Protein 2OQR (pdb70)

B-factor: mean 51.29, std 7.68, range [11.28, 89.16]

Secondary structure (DSSP, 8-state):
--EEEEE-S-HHHHHHHHHHHHHTT-EEEEE-SHHHHHHHHHHH--SEEEEESS-SSS-HHHHHHHHHHH-S-SEEEEE--HHHHHHHHHHHH--S----SS--HHHHHHHHHHHHTTTT-TTSTT--S-EEETTEEEETTTTEEEESEEP----HHHHHHHHHHHHTTTS-EEHHHHHHHHTSS--TTHHHHHHHHHHHHHHHH-SSSSS-SSEEEETTTEEEE-

Nearest PDB structures (foldseek):
  2oqr-assembly1_A-2  TM=1.004E+00  e=1.333E-47  Mycobacterium tuberculosis H37Rv
  4kfc-assembly1_A  TM=4.200E-01  e=3.730E-18  Escherichia coli K-12
  1ys7-assembly1_B  TM=4.196E-01  e=5.188E-17  Mycobacterium tuberculosis
  1ys7-assembly1_A  TM=4.132E-01  e=8.671E-17  Mycobacterium tuberculosis
  1ys6-assembly1_B  TM=4.192E-01  e=3.561E-16  Mycobacterium tuberculosis

Structure (mmCIF, N/CA/C/O backbone):
data_2OQR
#
_entry.id   2OQR
#
_cell.length_a   124.351
_cell.length_b   124.351
_cell.length_c   44.824
_cell.angle_alpha   90.00
_cell.angle_beta   90.00
_cell.angle_gamma   90.00
#
_symmetry.space_group_name_H-M   'P 4 21 2'
#
loop_
_entity.id
_entity.type
_entity.pdbx_description
1 polymer 'Sensory transduction protein regX3'
2 non-polymer 'ACETATE ION'
3 non-polymer 'LANTHANUM (III) ION'
4 non-polymer BETA-MERCAPTOETHANOL
5 water water
#
loop_
_atom_site.group_PDB
_atom_site.id
_atom_site.type_symbol
_atom_site.label_atom_id
_atom_site.label_alt_id
_atom_site.label_comp_id
_atom_site.label_asym_id
_atom_site.label_entity_id
_atom_site.label_seq_id
_atom_site.pdbx_PDB_ins_code
_atom_site.Cartn_x
_atom_site.Cartn_y
_atom_site.Cartn_z
_atom_site.occupancy
_atom_site.B_iso_or_equiv
_atom_site.auth_seq_id
_atom_site.auth_comp_id
_atom_site.auth_asym_id
_atom_site.auth_atom_id
_atom_site.pdbx_PDB_model_num
ATOM 1 N N . ALA A 1 4 ? 13.714 -58.764 0.122 1.00 63.64 1 ALA A N 1
ATOM 2 C CA . ALA A 1 4 ? 13.827 -57.313 -0.215 1.00 63.09 1 ALA A CA 1
ATOM 3 C C . ALA A 1 4 ? 15.302 -56.933 -0.199 1.00 61.76 1 ALA A C 1
ATOM 4 O O . ALA A 1 4 ? 16.125 -57.662 0.402 1.00 64.10 1 ALA A O 1
ATOM 6 N N . THR A 1 5 ? 15.616 -55.791 -0.814 1.00 57.68 2 THR A N 1
ATOM 7 C CA . THR A 1 5 ? 16.979 -55.243 -0.847 1.00 54.85 2 THR A CA 1
ATOM 8 C C . THR A 1 5 ? 17.513 -55.019 0.577 1.00 52.02 2 THR A C 1
ATOM 9 O O . THR A 1 5 ? 16.818 -54.471 1.431 1.00 50.25 2 THR A O 1
ATOM 13 N N . SER A 1 6 ? 18.741 -55.476 0.817 1.00 49.89 3 SER A N 1
ATOM 14 C CA . SER A 1 6 ? 19.390 -55.348 2.109 1.00 48.52 3 SER A CA 1
ATOM 15 C C . SER A 1 6 ? 20.435 -54.218 2.116 1.00 47.91 3 SER A C 1
ATOM 16 O O . SER A 1 6 ? 21.298 -54.155 1.248 1.00 46.57 3 SER A O 1
ATOM 19 N N . VAL A 1 7 ? 20.352 -53.337 3.117 1.00 47.28 4 VAL A N 1
ATOM 20 C CA . VAL A 1 7 ? 21.285 -52.219 3.260 1.00 47.37 4 VAL A CA 1
ATOM 21 C C . VAL A 1 7 ? 22.052 -52.433 4.558 1.00 46.76 4 VAL A C 1
ATOM 22 O O . VAL A 1 7 ? 21.445 -52.602 5.600 1.00 46.37 4 VAL A O 1
ATOM 26 N N . LEU A 1 8 ? 23.379 -52.506 4.470 1.00 45.93 5 LEU A N 1
ATOM 27 C CA . LEU A 1 8 ? 24.232 -52.554 5.663 1.00 46.58 5 LEU A CA 1
ATOM 28 C C . LEU A 1 8 ? 24.757 -51.140 5.914 1.00 46.45 5 LEU A C 1
ATOM 29 O O . LEU A 1 8 ? 25.435 -50.566 5.057 1.00 46.92 5 LEU A O 1
ATOM 34 N N . ILE A 1 9 ? 24.413 -50.590 7.072 1.00 46.36 6 ILE A N 1
ATOM 35 C CA . ILE A 1 9 ? 24.827 -49.270 7.479 1.00 46.29 6 ILE A CA 1
ATOM 36 C C . ILE A 1 9 ? 25.962 -49.429 8.471 1.00 46.12 6 ILE A C 1
ATOM 37 O O . ILE A 1 9 ? 25.777 -49.969 9.546 1.00 45.78 6 ILE A O 1
ATOM 42 N N . VAL A 1 10 ? 27.160 -49.028 8.063 1.00 46.50 7 VAL A N 1
ATOM 43 C CA . VAL A 1 10 ? 28.344 -49.044 8.915 1.00 46.00 7 VAL A CA 1
ATOM 44 C C . VAL A 1 10 ? 28.611 -47.600 9.380 1.00 46.99 7 VAL A C 1
ATOM 45 O O . VAL A 1 10 ? 29.143 -46.790 8.637 1.00 46.68 7 VAL A O 1
ATOM 49 N N . GLU A 1 11 ? 28.257 -47.290 10.612 1.00 47.05 8 GLU A N 1
ATOM 50 C CA . GLU A 1 11 ? 28.234 -45.906 11.047 1.00 47.91 8 GLU A CA 1
ATOM 51 C C . GLU A 1 11 ? 28.420 -45.831 12.562 1.00 47.44 8 GLU A C 1
ATOM 52 O O . GLU A 1 11 ? 27.696 -46.456 13.294 1.00 48.36 8 GLU A O 1
ATOM 58 N N . ASP A 1 12 ? 29.419 -45.075 13.013 1.00 47.93 9 ASP A N 1
ATOM 59 C CA . ASP A 1 12 ? 29.668 -44.872 14.434 1.00 47.63 9 ASP A CA 1
ATOM 60 C C . ASP A 1 12 ? 28.813 -43.795 15.108 1.00 47.54 9 ASP A C 1
ATOM 61 O O . ASP A 1 12 ? 28.853 -43.676 16.327 1.00 47.92 9 ASP A O 1
ATOM 66 N N . GLU A 1 13 ? 28.033 -43.032 14.346 1.00 46.52 10 GLU A N 1
ATOM 67 C CA . GLU A 1 13 ? 27.069 -42.101 14.952 1.00 46.30 10 GLU A CA 1
ATOM 68 C C . GLU A 1 13 ? 25.676 -42.672 14.939 1.00 46.17 10 GLU A C 1
ATOM 69 O O . GLU A 1 13 ? 25.000 -42.635 13.934 1.00 45.04 10 GLU A O 1
ATOM 75 N N . GLU A 1 14 ? 25.250 -43.234 16.069 1.00 46.76 11 GLU A N 1
ATOM 76 C CA . GLU A 1 14 ? 23.953 -43.883 16.130 1.00 46.97 11 GLU A CA 1
ATOM 77 C C . GLU A 1 14 ? 22.851 -42.924 15.667 1.00 47.55 11 GLU A C 1
ATOM 78 O O . GLU A 1 14 ? 21.872 -43.341 15.082 1.00 47.41 11 GLU A O 1
ATOM 84 N N . SER A 1 15 ? 23.018 -41.634 15.928 1.00 48.75 12 SER A N 1
ATOM 85 C CA . SER A 1 15 ? 21.960 -40.669 15.656 1.00 49.39 12 SER A CA 1
ATOM 86 C C . SER A 1 15 ? 21.864 -40.279 14.165 1.00 49.64 12 SER A C 1
ATOM 87 O O . SER A 1 15 ? 20.881 -39.673 13.761 1.00 50.21 12 SER A O 1
ATOM 90 N N . LEU A 1 16 ? 22.871 -40.631 13.362 1.00 48.75 13 LEU A N 1
ATOM 91 C CA . LEU A 1 16 ? 22.757 -40.582 11.913 1.00 49.25 13 LEU A CA 1
ATOM 92 C C . LEU A 1 16 ? 22.198 -41.890 11.374 1.00 49.61 13 LEU A C 1
ATOM 93 O O . LEU A 1 16 ? 21.398 -41.871 10.426 1.00 51.26 13 LEU A O 1
ATOM 98 N N . ALA A 1 17 ? 22.607 -43.017 11.973 1.00 48.63 14 ALA A N 1
ATOM 99 C CA . ALA A 1 17 ? 22.293 -44.339 11.433 1.00 47.55 14 ALA A CA 1
ATOM 100 C C . ALA A 1 17 ? 20.862 -44.705 11.712 1.00 47.72 14 ALA A C 1
ATOM 101 O O . ALA A 1 17 ? 20.170 -45.180 10.830 1.00 46.93 14 ALA A O 1
ATOM 103 N N . ASP A 1 18 ? 20.427 -44.525 12.960 1.00 47.00 15 ASP A N 1
ATOM 104 C CA . ASP A 1 18 ? 19.129 -45.033 13.358 1.00 47.59 15 ASP A CA 1
ATOM 105 C C . ASP A 1 18 ? 17.982 -44.423 12.497 1.00 47.57 15 ASP A C 1
ATOM 106 O O . ASP A 1 18 ? 17.128 -45.149 12.050 1.00 48.34 15 ASP A O 1
ATOM 111 N N . PRO A 1 19 ? 17.953 -43.105 12.267 1.00 47.95 16 PRO A N 1
ATOM 112 C CA . PRO A 1 19 ? 16.880 -42.520 11.424 1.00 48.30 16 PRO A CA 1
ATOM 113 C C . PRO A 1 19 ? 16.871 -42.976 9.978 1.00 47.95 16 PRO A C 1
ATOM 114 O O . PRO A 1 19 ? 15.811 -43.084 9.367 1.00 48.13 16 PRO A O 1
ATOM 118 N N . LEU A 1 20 ? 18.046 -43.241 9.425 1.00 46.58 17 LEU A N 1
ATOM 119 C CA . LEU A 1 20 ? 18.127 -43.775 8.082 1.00 45.88 17 LEU A CA 1
ATOM 120 C C . LEU A 1 20 ? 17.593 -45.190 8.073 1.00 45.43 17 LEU A C 1
ATOM 121 O O . LEU A 1 20 ? 16.842 -45.548 7.186 1.00 44.89 17 LEU A O 1
ATOM 126 N N . ALA A 1 21 ? 18.005 -45.990 9.055 1.00 44.22 18 ALA A N 1
ATOM 127 C CA . ALA A 1 21 ? 17.545 -47.352 9.177 1.00 43.36 18 ALA A CA 1
ATOM 128 C C . ALA A 1 21 ? 16.017 -47.386 9.316 1.00 43.65 18 ALA A C 1
ATOM 129 O O . ALA A 1 21 ? 15.341 -48.192 8.683 1.00 42.82 18 ALA A O 1
ATOM 131 N N . PHE A 1 22 ? 15.481 -46.521 10.162 1.00 43.19 19 PHE A N 1
ATOM 132 C CA . PHE A 1 22 ? 14.031 -46.377 10.286 1.00 44.60 19 PHE A CA 1
ATOM 133 C C . PHE A 1 22 ? 13.329 -46.143 8.936 1.00 43.79 19 PHE A C 1
ATOM 134 O O . PHE A 1 22 ? 12.377 -46.854 8.576 1.00 44.12 19 PHE A O 1
ATOM 142 N N . LEU A 1 23 ? 13.821 -45.175 8.178 1.00 42.36 20 LEU A N 1
ATOM 143 C CA . LEU A 1 23 ? 13.187 -44.793 6.901 1.00 42.18 20 LEU A CA 1
ATOM 144 C C . LEU A 1 23 ? 13.277 -45.895 5.878 1.00 41.14 20 LEU A C 1
ATOM 145 O O . LEU A 1 23 ? 12.309 -46.201 5.200 1.00 39.74 20 LEU A O 1
ATOM 150 N N . LEU A 1 24 ? 14.467 -46.469 5.736 1.00 41.55 21 LEU A N 1
ATOM 151 C CA . LEU A 1 24 ? 14.637 -47.639 4.888 1.00 41.98 21 LEU A CA 1
ATOM 152 C C . LEU A 1 24 ? 13.624 -48.729 5.173 1.00 43.73 21 LEU A C 1
ATOM 153 O O . LEU A 1 24 ? 13.037 -49.302 4.256 1.00 43.46 21 LEU A O 1
ATOM 158 N N . ARG A 1 25 ? 13.445 -49.037 6.451 1.00 44.62 22 ARG A N 1
ATOM 159 C CA . ARG A 1 25 ? 12.555 -50.117 6.835 1.00 45.87 22 ARG A CA 1
ATOM 160 C C . ARG A 1 25 ? 11.134 -49.767 6.484 1.00 45.62 22 ARG A C 1
ATOM 161 O O . ARG A 1 25 ? 10.405 -50.610 5.974 1.00 45.67 22 ARG A O 1
ATOM 169 N N . LYS A 1 26 ? 10.728 -48.526 6.728 1.00 45.83 23 LYS A N 1
ATOM 170 C CA . LYS A 1 26 ? 9.338 -48.128 6.417 1.00 46.87 23 LYS A CA 1
ATOM 171 C C . LYS A 1 26 ? 9.077 -48.090 4.887 1.00 46.47 23 LYS A C 1
ATOM 172 O O . LYS A 1 26 ? 7.923 -48.061 4.447 1.00 45.78 23 LYS A O 1
ATOM 178 N N . GLU A 1 27 ? 10.156 -48.077 4.098 1.00 46.08 24 GLU A N 1
ATOM 179 C CA . GLU A 1 27 ? 10.081 -48.065 2.629 1.00 45.98 24 GLU A CA 1
ATOM 180 C C . GLU A 1 27 ? 10.306 -49.456 2.020 1.00 46.86 24 GLU A C 1
ATOM 181 O O . GLU A 1 27 ? 10.321 -49.602 0.805 1.00 46.47 24 GLU A O 1
ATOM 187 N N . GLY A 1 28 ? 10.397 -50.486 2.867 1.00 47.68 25 GLY A N 1
ATOM 188 C CA . GLY A 1 28 ? 10.410 -51.884 2.402 1.00 47.89 25 GLY A CA 1
ATOM 189 C C . GLY A 1 28 ? 11.781 -52.515 2.199 1.00 47.93 25 GLY A C 1
ATOM 190 O O . GLY A 1 28 ? 11.902 -53.620 1.624 1.00 47.32 25 GLY A O 1
ATOM 191 N N . PHE A 1 29 ? 12.822 -51.813 2.639 1.00 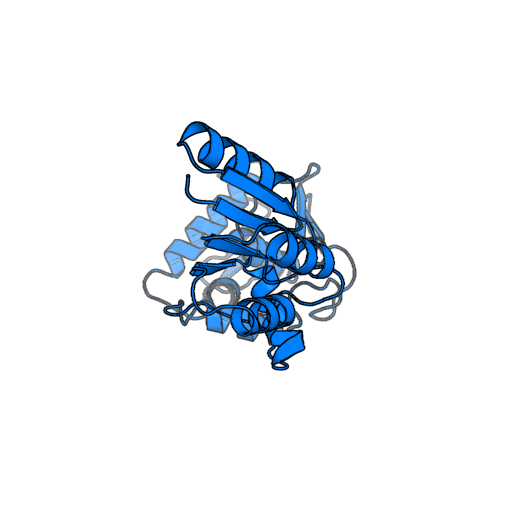47.30 26 PHE A N 1
ATOM 192 C CA . PHE A 1 29 ? 14.193 -52.341 2.618 1.00 46.81 26 PHE A CA 1
ATOM 193 C C . PHE A 1 29 ? 14.532 -53.021 3.937 1.00 48.65 26 PHE A C 1
ATOM 194 O O . PHE A 1 29 ? 13.969 -52.667 4.950 1.00 47.74 26 PHE A O 1
ATOM 202 N N . GLU A 1 30 ? 15.493 -53.952 3.938 1.00 49.58 27 GLU A N 1
ATOM 203 C CA . GLU A 1 30 ? 16.054 -54.432 5.196 1.00 50.80 27 GLU A CA 1
ATOM 204 C C . GLU A 1 30 ? 17.203 -53.504 5.484 1.00 48.15 27 GLU A C 1
ATOM 205 O O . GLU A 1 30 ? 17.890 -53.078 4.561 1.00 46.33 27 GLU A O 1
ATOM 211 N N . ALA A 1 31 ? 17.394 -53.155 6.749 1.00 47.27 28 ALA A N 1
ATOM 212 C CA . ALA A 1 31 ? 18.544 -52.327 7.153 1.00 47.15 28 ALA A CA 1
ATOM 213 C C . ALA A 1 31 ? 19.177 -52.961 8.394 1.00 47.10 28 ALA A C 1
ATOM 214 O O . ALA A 1 31 ? 18.457 -53.429 9.247 1.00 48.22 28 ALA A O 1
ATOM 216 N N . THR A 1 32 ? 20.506 -53.081 8.423 1.00 46.60 29 THR A N 1
ATOM 217 C CA . THR A 1 32 ? 21.237 -53.569 9.619 1.00 47.12 29 THR A CA 1
ATOM 218 C C . THR A 1 32 ? 22.280 -52.492 9.871 1.00 45.38 29 THR A C 1
ATOM 219 O O . THR A 1 32 ? 22.944 -52.072 8.952 1.00 44.54 29 THR A O 1
ATOM 223 N N . VAL A 1 33 ? 22.375 -52.017 11.102 1.00 45.12 30 VAL A N 1
ATOM 224 C CA . VAL A 1 33 ? 23.328 -51.002 11.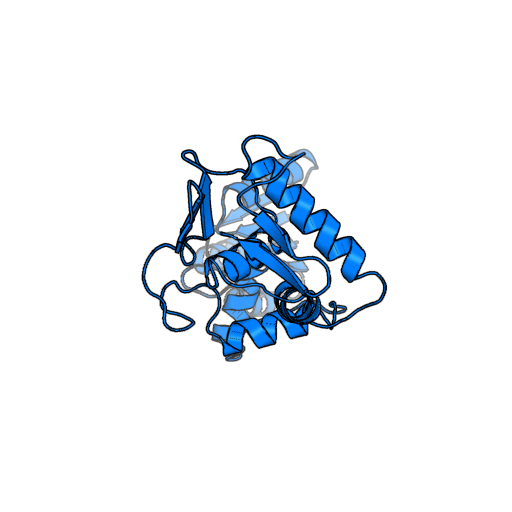466 1.00 45.43 30 VAL A CA 1
ATOM 225 C C . VAL A 1 33 ? 24.469 -51.684 12.249 1.00 45.86 30 VAL A C 1
ATOM 226 O O . VAL A 1 33 ? 24.195 -52.440 13.157 1.00 46.37 30 VAL A O 1
ATOM 230 N N . VAL A 1 34 ? 25.725 -51.450 11.889 1.00 45.71 31 VAL A N 1
ATOM 231 C CA . VAL A 1 34 ? 26.846 -51.926 12.699 1.00 46.32 31 VAL A CA 1
ATOM 232 C C . VAL A 1 34 ? 27.744 -50.721 12.941 1.00 46.97 31 VAL A C 1
ATOM 233 O O . VAL A 1 34 ? 27.687 -49.760 12.191 1.00 46.57 31 VAL A O 1
ATOM 237 N N . THR A 1 35 ? 28.579 -50.772 13.970 1.00 47.13 32 THR A N 1
ATOM 238 C CA . THR A 1 35 ? 29.307 -49.590 14.412 1.00 48.19 32 THR A CA 1
ATOM 239 C C . THR A 1 35 ? 30.827 -49.631 14.232 1.00 48.90 32 THR A C 1
ATOM 240 O O . THR A 1 35 ? 31.504 -48.674 14.595 1.00 48.56 32 THR A O 1
ATOM 244 N N . ASP A 1 36 ? 31.372 -50.702 13.666 1.00 49.78 33 ASP A N 1
ATOM 245 C CA . ASP A 1 36 ? 32.804 -50.711 13.353 1.00 51.36 33 ASP A CA 1
ATOM 246 C C . ASP A 1 36 ? 33.162 -51.716 12.254 1.00 51.79 33 ASP A C 1
ATOM 247 O O . ASP A 1 36 ? 32.311 -52.472 11.798 1.00 51.42 33 ASP A O 1
ATOM 252 N N . GLY A 1 37 ? 34.423 -51.704 11.829 1.00 53.08 34 GLY A N 1
ATOM 253 C CA . GLY A 1 37 ? 34.875 -52.518 10.685 1.00 53.78 34 GLY A CA 1
ATOM 254 C C . GLY A 1 37 ? 34.770 -54.017 10.905 1.00 53.70 34 GLY A C 1
ATOM 255 O O . GLY A 1 37 ? 34.187 -54.733 10.087 1.00 54.82 34 GLY A O 1
ATOM 256 N N . PRO A 1 38 ? 35.351 -54.518 11.998 1.00 54.18 35 PRO A N 1
ATOM 257 C CA . PRO A 1 38 ? 35.128 -55.924 12.336 1.00 53.93 35 PRO A CA 1
ATOM 258 C C . PRO A 1 38 ? 33.651 -56.360 12.336 1.00 53.45 35 PRO A C 1
ATOM 259 O O . PRO A 1 38 ? 33.334 -57.417 11.793 1.00 53.47 35 PRO A O 1
ATOM 263 N N . ALA A 1 39 ? 32.759 -55.566 12.921 1.00 52.25 36 ALA A N 1
ATOM 264 C CA . ALA A 1 39 ? 31.361 -55.921 12.955 1.00 51.86 36 ALA A CA 1
ATOM 265 C C . ALA A 1 39 ? 30.753 -55.874 11.537 1.00 52.15 36 ALA A C 1
ATOM 266 O O . ALA A 1 39 ? 29.847 -56.636 11.225 1.00 52.62 36 ALA A O 1
ATOM 268 N N . ALA A 1 40 ? 31.269 -54.985 10.694 1.00 51.67 37 ALA A N 1
ATOM 269 C CA . ALA A 1 40 ? 30.803 -54.847 9.316 1.00 51.05 37 ALA A CA 1
ATOM 270 C C . ALA A 1 40 ? 31.143 -56.100 8.550 1.00 50.80 37 ALA A C 1
ATOM 271 O O . ALA A 1 40 ? 30.290 -56.655 7.870 1.00 50.05 37 ALA A O 1
ATOM 273 N N . LEU A 1 41 ? 32.397 -56.546 8.668 1.00 50.77 38 LEU A N 1
ATOM 274 C CA . LEU A 1 41 ? 32.884 -57.691 7.893 1.00 50.42 38 LEU A CA 1
ATOM 275 C C . LEU A 1 41 ? 32.230 -58.980 8.356 1.00 50.66 38 LEU A C 1
ATOM 276 O O . LEU A 1 41 ? 31.944 -59.861 7.543 1.00 51.00 38 LEU A O 1
ATOM 281 N N . ALA A 1 42 ? 31.959 -59.092 9.652 1.00 50.25 39 ALA A N 1
ATOM 282 C CA . ALA A 1 42 ? 31.302 -60.282 10.182 1.00 50.00 39 ALA A CA 1
ATOM 283 C C . ALA A 1 42 ? 29.875 -60.367 9.672 1.00 49.56 39 ALA A C 1
ATOM 284 O O . ALA A 1 42 ? 29.381 -61.450 9.356 1.00 49.12 39 ALA A O 1
ATOM 286 N N . GLU A 1 43 ? 29.198 -59.225 9.608 1.00 48.69 40 GLU A N 1
ATOM 287 C CA . GLU A 1 43 ? 27.781 -59.211 9.238 1.00 48.21 40 GLU A CA 1
ATOM 288 C C . GLU A 1 43 ? 27.636 -59.422 7.743 1.00 47.54 40 GLU A C 1
ATOM 289 O O . GLU A 1 43 ? 26.801 -60.203 7.319 1.00 46.30 40 GLU A O 1
ATOM 295 N N . PHE A 1 44 ? 28.459 -58.743 6.947 1.00 48.29 41 PHE A N 1
ATOM 296 C CA . PHE A 1 44 ? 28.496 -59.018 5.521 1.00 49.07 41 PHE A CA 1
ATOM 297 C C . PHE A 1 44 ? 28.712 -60.523 5.251 1.00 49.59 41 PHE A C 1
ATOM 298 O O . PHE A 1 44 ? 27.950 -61.125 4.496 1.00 49.62 41 PHE A O 1
ATOM 306 N N . ASP A 1 45 ? 29.698 -61.136 5.893 1.00 50.47 42 ASP A N 1
ATOM 307 C CA . ASP A 1 45 ? 29.929 -62.588 5.734 1.00 51.95 42 ASP A CA 1
ATOM 308 C C . ASP A 1 45 ? 28.765 -63.465 6.201 1.00 51.95 42 ASP A C 1
ATOM 309 O O . ASP A 1 45 ? 28.478 -64.522 5.604 1.00 51.77 42 ASP A O 1
ATOM 314 N N . ARG A 1 46 ? 28.096 -63.031 7.264 1.00 51.34 43 ARG A N 1
ATOM 315 C CA . ARG A 1 46 ? 26.959 -63.772 7.789 1.00 50.80 43 ARG A CA 1
ATOM 316 C C . ARG A 1 46 ? 25.788 -63.730 6.819 1.00 49.91 43 ARG A C 1
ATOM 317 O O . ARG A 1 46 ? 25.259 -64.767 6.446 1.00 49.40 43 ARG A O 1
ATOM 325 N N . ALA A 1 47 ? 25.403 -62.518 6.412 1.00 49.58 44 ALA A N 1
ATOM 326 C CA . ALA A 1 47 ? 24.129 -62.266 5.719 1.00 49.60 44 ALA A CA 1
ATOM 327 C C . ALA A 1 47 ? 24.258 -61.625 4.347 1.00 49.67 44 ALA A C 1
ATOM 328 O O . ALA A 1 47 ? 23.306 -61.610 3.602 1.00 49.68 44 ALA A O 1
ATOM 330 N N . GLY A 1 48 ? 25.419 -61.076 4.021 1.00 49.99 45 GLY A N 1
ATOM 331 C CA . GLY A 1 48 ? 25.588 -60.313 2.784 1.00 50.29 45 GLY A CA 1
ATOM 332 C C . GLY A 1 48 ? 24.883 -58.959 2.853 1.00 49.50 45 GLY A C 1
ATOM 333 O O . GLY A 1 48 ? 24.246 -58.620 3.864 1.00 51.12 45 GLY A O 1
ATOM 334 N N . ALA A 1 49 ? 25.008 -58.186 1.789 1.00 47.25 46 ALA A N 1
ATOM 335 C CA . ALA A 1 49 ? 24.274 -56.923 1.673 1.00 46.56 46 ALA A CA 1
ATOM 336 C C . ALA A 1 49 ? 24.274 -56.524 0.245 1.00 45.10 46 ALA A C 1
ATOM 337 O O . ALA A 1 49 ? 25.239 -56.782 -0.482 1.00 45.11 46 ALA A O 1
ATOM 339 N N . ASP A 1 50 ? 23.175 -55.920 -0.173 1.00 43.90 47 ASP A N 1
ATOM 340 C CA . ASP A 1 50 ? 23.092 -55.378 -1.531 1.00 44.12 47 ASP A CA 1
ATOM 341 C C . ASP A 1 50 ? 23.676 -53.977 -1.638 1.00 42.72 47 ASP A C 1
ATOM 342 O O . ASP A 1 50 ? 24.237 -53.608 -2.656 1.00 41.25 47 ASP A O 1
ATOM 347 N N . ILE A 1 51 ? 23.507 -53.205 -0.572 1.00 42.64 48 ILE A N 1
ATOM 348 C CA . ILE A 1 51 ? 23.985 -51.826 -0.500 1.00 43.30 48 ILE A CA 1
ATOM 349 C C . ILE A 1 51 ? 24.740 -51.714 0.777 1.00 42.87 48 ILE A C 1
ATOM 350 O O . ILE A 1 51 ? 24.253 -52.180 1.805 1.00 43.12 48 ILE A O 1
ATOM 355 N N . VAL A 1 52 ? 25.911 -51.087 0.736 1.00 44.35 49 VAL A N 1
ATOM 356 C CA . VAL A 1 52 ? 26.647 -50.783 1.973 1.00 44.87 49 VAL A CA 1
ATOM 357 C C . VAL A 1 52 ? 26.889 -49.281 2.064 1.00 46.16 49 VAL A C 1
ATOM 358 O O . VAL A 1 52 ? 27.410 -48.680 1.133 1.00 45.52 49 VAL A O 1
ATOM 362 N N . LEU A 1 53 ? 26.466 -48.682 3.173 1.00 46.45 50 LEU A N 1
ATOM 363 C CA . LEU A 1 53 ? 26.692 -47.256 3.460 1.00 46.47 50 LEU A CA 1
ATOM 364 C C . LEU A 1 53 ? 27.747 -47.202 4.552 1.00 46.01 50 LEU A C 1
ATOM 365 O O . LEU A 1 53 ? 27.511 -47.669 5.654 1.00 47.50 50 LEU A O 1
ATOM 370 N N . LEU A 1 54 ? 28.931 -46.695 4.222 1.00 46.08 51 LEU A N 1
ATOM 371 C CA . LEU A 1 54 ? 30.154 -46.896 5.009 1.00 45.66 51 LEU A CA 1
ATOM 372 C C . LEU A 1 54 ? 30.786 -45.596 5.460 1.00 46.95 51 LEU A C 1
ATOM 373 O O . LEU A 1 54 ? 31.332 -44.872 4.651 1.00 46.96 51 LEU A O 1
ATOM 378 N N . ASP A 1 55 ? 30.708 -45.343 6.773 1.00 46.88 52 ASP A N 1
ATOM 379 C CA . ASP A 1 55 ? 31.396 -44.262 7.475 1.00 46.48 52 ASP A CA 1
ATOM 380 C C . ASP A 1 55 ? 32.896 -44.389 7.195 1.00 47.34 52 ASP A C 1
ATOM 381 O O . ASP A 1 55 ? 33.538 -45.418 7.497 1.00 46.55 52 ASP A O 1
ATOM 386 N N . LEU A 1 56 ? 33.452 -43.342 6.596 1.00 47.78 53 LEU A N 1
ATOM 387 C CA . LEU A 1 56 ? 34.866 -43.366 6.177 1.00 48.95 53 LEU A CA 1
ATOM 388 C C . LEU A 1 56 ? 35.824 -43.329 7.367 1.00 49.27 53 LEU A C 1
ATOM 389 O O . LEU A 1 56 ? 36.977 -43.797 7.265 1.00 49.55 53 LEU A O 1
ATOM 394 N N . MET A 1 57 ? 35.373 -42.727 8.471 1.00 48.86 54 MET A N 1
ATOM 395 C CA . MET A 1 57 ? 36.172 -42.659 9.699 1.00 50.24 54 MET A CA 1
ATOM 396 C C . MET A 1 57 ? 35.485 -43.421 10.833 1.00 49.58 54 MET A C 1
ATOM 397 O O . MET A 1 57 ? 34.351 -43.068 11.302 1.00 46.50 54 MET A O 1
ATOM 402 N N . LEU A 1 58 ? 36.174 -44.469 11.267 1.00 51.02 55 LEU A N 1
ATOM 403 C CA . LEU A 1 58 ? 35.720 -45.401 12.296 1.00 52.37 55 LEU A CA 1
ATOM 404 C C . LEU A 1 58 ? 36.818 -45.571 13.355 1.00 53.23 55 LEU A C 1
ATOM 405 O O . LEU A 1 58 ? 37.980 -45.392 13.044 1.00 53.90 55 LEU A O 1
ATOM 410 N N . PRO A 1 59 ? 36.457 -46.005 14.577 1.00 53.88 56 PRO A N 1
ATOM 411 C CA . PRO A 1 59 ? 37.447 -46.361 15.574 1.00 54.23 56 PRO A CA 1
ATOM 412 C C . PRO A 1 59 ? 38.053 -47.727 15.283 1.00 54.08 56 PRO A C 1
ATOM 413 O O . PRO A 1 59 ? 37.319 -48.669 15.077 1.00 53.81 56 PRO A O 1
ATOM 417 N N . GLY A 1 60 ? 39.382 -47.816 15.299 1.00 54.43 57 GLY A N 1
ATOM 418 C CA . GLY A 1 60 ? 40.093 -49.052 15.005 1.00 54.40 57 GLY A CA 1
ATOM 419 C C . GLY A 1 60 ? 40.332 -49.186 13.512 1.00 54.66 57 GLY A C 1
ATOM 420 O O . GLY A 1 60 ? 40.961 -48.325 12.884 1.00 54.67 57 GLY A O 1
ATOM 421 N N . MET A 1 61 ? 39.816 -50.269 12.943 1.00 54.58 58 MET A N 1
ATOM 422 C CA . MET A 1 61 ? 39.945 -50.545 11.520 1.00 54.63 58 MET A CA 1
ATOM 423 C C . MET A 1 61 ? 39.348 -49.397 10.750 1.00 54.11 58 MET A C 1
ATOM 424 O O . MET A 1 61 ? 38.204 -49.015 10.996 1.00 53.99 58 MET A O 1
ATOM 429 N N . SER A 1 62 ? 40.143 -48.815 9.855 1.00 53.49 59 SER A N 1
ATOM 430 C CA . SER A 1 62 ? 39.725 -47.646 9.113 1.00 53.23 59 SER A CA 1
ATOM 431 C C . SER A 1 62 ? 38.635 -48.018 8.119 1.00 52.54 59 SER A C 1
ATOM 432 O O . SER A 1 62 ? 38.589 -49.149 7.625 1.00 52.35 59 SER A O 1
ATOM 435 N N . GLY A 1 63 ? 37.767 -47.058 7.819 1.00 52.04 60 GLY A N 1
ATOM 436 C CA . GLY A 1 63 ? 36.753 -47.224 6.787 1.00 51.32 60 GLY A CA 1
ATOM 437 C C . GLY A 1 63 ? 37.360 -47.511 5.443 1.00 51.95 60 GLY A C 1
ATOM 438 O O . GLY A 1 63 ? 36.762 -48.198 4.627 1.00 52.33 60 GLY A O 1
ATOM 439 N N . THR A 1 64 ? 38.542 -46.955 5.192 1.00 51.98 61 THR A N 1
ATOM 440 C CA . THR A 1 64 ? 39.282 -47.234 3.963 1.00 52.57 61 THR A CA 1
ATOM 441 C C . THR A 1 64 ? 39.608 -48.728 3.830 1.00 51.97 61 THR A C 1
ATOM 442 O O . THR A 1 64 ? 39.423 -49.328 2.765 1.00 51.73 61 THR A O 1
ATOM 446 N N . ASP A 1 65 ? 40.062 -49.336 4.919 1.00 52.03 62 ASP A N 1
ATOM 447 C CA . ASP A 1 65 ? 40.390 -50.762 4.923 1.00 52.24 62 ASP A CA 1
ATOM 448 C C . ASP A 1 65 ? 39.150 -51.648 4.872 1.00 51.93 62 ASP A C 1
ATOM 449 O O . ASP A 1 65 ? 39.182 -52.663 4.195 1.00 52.59 62 ASP A O 1
ATOM 454 N N . VAL A 1 66 ? 38.087 -51.287 5.594 1.00 50.89 63 VAL A N 1
ATOM 455 C CA . VAL A 1 66 ? 36.789 -51.979 5.490 1.00 50.41 63 VAL A CA 1
ATOM 456 C C . VAL A 1 66 ? 36.273 -52.020 4.049 1.00 49.90 63 VAL A C 1
ATOM 457 O O . VAL A 1 66 ? 35.815 -53.050 3.576 1.00 49.60 63 VAL A O 1
ATOM 461 N N . CYS A 1 67 ? 36.325 -50.883 3.381 1.00 50.19 64 CYS A N 1
ATOM 462 C CA . CYS A 1 67 ? 35.848 -50.776 2.022 1.00 50.18 64 CYS A CA 1
ATOM 463 C C . CYS A 1 67 ? 36.602 -51.739 1.097 1.00 50.39 64 CYS A C 1
ATOM 464 O O . CYS A 1 67 ? 35.984 -52.477 0.313 1.00 50.52 64 CYS A O 1
ATOM 467 N N . LYS A 1 68 ? 37.928 -51.748 1.200 1.00 49.64 65 LYS A N 1
ATOM 468 C CA . LYS A 1 68 ? 38.743 -52.625 0.362 1.00 49.94 65 LYS A CA 1
ATOM 469 C C . LYS A 1 68 ? 38.466 -54.077 0.658 1.00 49.56 65 LYS A C 1
ATOM 470 O O . LYS A 1 68 ? 38.402 -54.891 -0.254 1.00 49.91 65 LYS A O 1
ATOM 476 N N . GLN A 1 69 ? 38.257 -54.401 1.924 1.00 49.83 66 GLN A N 1
ATOM 477 C CA . GLN A 1 69 ? 37.950 -55.776 2.317 1.00 50.27 66 GLN A CA 1
ATOM 478 C C . GLN A 1 69 ? 36.555 -56.266 1.893 1.00 49.80 66 GLN A C 1
ATOM 479 O O . GLN A 1 69 ? 36.401 -57.423 1.529 1.00 49.11 66 GLN A O 1
ATOM 485 N N . LEU A 1 70 ? 35.555 -55.387 1.954 1.00 49.42 67 LEU A N 1
ATOM 486 C CA . LEU A 1 70 ? 34.223 -55.697 1.431 1.00 49.75 67 LEU A CA 1
ATOM 487 C C . LEU A 1 70 ? 34.267 -55.893 -0.079 1.00 50.29 67 LEU A C 1
ATOM 488 O O . LEU A 1 70 ? 33.745 -56.884 -0.610 1.00 50.88 67 LEU A O 1
ATOM 493 N N . ARG A 1 71 ? 34.896 -54.963 -0.779 1.00 50.50 68 ARG A N 1
ATOM 494 C CA . ARG A 1 71 ? 35.012 -55.092 -2.223 1.00 50.47 68 ARG A CA 1
ATOM 495 C C . ARG A 1 71 ? 35.774 -56.370 -2.633 1.00 50.68 68 ARG A C 1
ATOM 496 O O . ARG A 1 71 ? 35.397 -57.026 -3.607 1.00 51.08 68 ARG A O 1
ATOM 504 N N . ALA A 1 72 ? 36.824 -56.729 -1.896 1.00 50.53 69 ALA A N 1
ATOM 505 C CA . ALA A 1 72 ? 37.533 -57.991 -2.143 1.00 51.14 69 ALA A CA 1
ATOM 506 C C . ALA A 1 72 ? 36.613 -59.221 -2.078 1.00 51.01 69 ALA A C 1
ATOM 507 O O . ALA A 1 72 ? 36.838 -60.207 -2.793 1.00 51.19 69 ALA A O 1
ATOM 509 N N . ARG A 1 73 ? 35.597 -59.164 -1.219 1.00 50.59 70 ARG A N 1
ATOM 510 C CA . ARG A 1 73 ? 34.665 -60.271 -1.037 1.00 50.74 70 ARG A CA 1
ATOM 511 C C . ARG A 1 73 ? 33.684 -60.429 -2.188 1.00 49.92 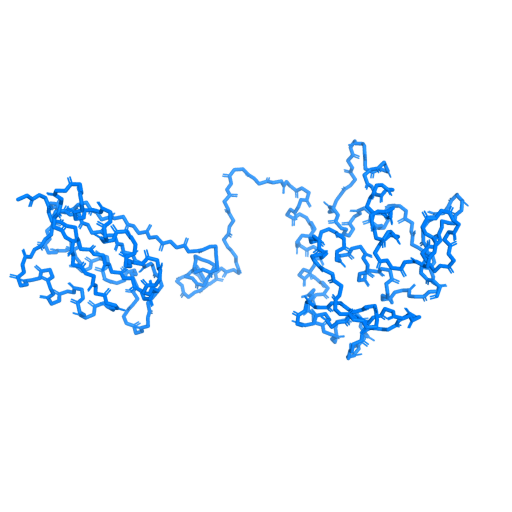70 ARG A C 1
ATOM 512 O O . ARG A 1 73 ? 33.434 -61.535 -2.638 1.00 49.82 70 ARG A O 1
ATOM 520 N N . SER A 1 74 ? 33.136 -59.324 -2.669 1.00 49.23 71 SER A N 1
ATOM 521 C CA . SER A 1 74 ? 32.205 -59.384 -3.778 1.00 48.88 71 SER A CA 1
ATOM 522 C C . SER A 1 74 ? 32.193 -58.108 -4.567 1.00 48.40 71 SER A C 1
ATOM 523 O O . SER A 1 74 ? 32.216 -57.023 -3.983 1.00 48.16 71 SER A O 1
ATOM 526 N N . SER A 1 75 ? 32.078 -58.239 -5.883 1.00 48.22 72 SER A N 1
ATOM 527 C CA . SER A 1 75 ? 31.855 -57.092 -6.747 1.00 48.71 72 SER A CA 1
ATOM 528 C C . SER A 1 75 ? 30.388 -56.657 -6.828 1.00 48.24 72 SER A C 1
ATOM 529 O O . SER A 1 75 ? 30.091 -55.670 -7.466 1.00 47.55 72 SER A O 1
ATOM 532 N N . VAL A 1 76 ? 29.470 -57.378 -6.180 1.00 48.23 73 VAL A N 1
ATOM 533 C 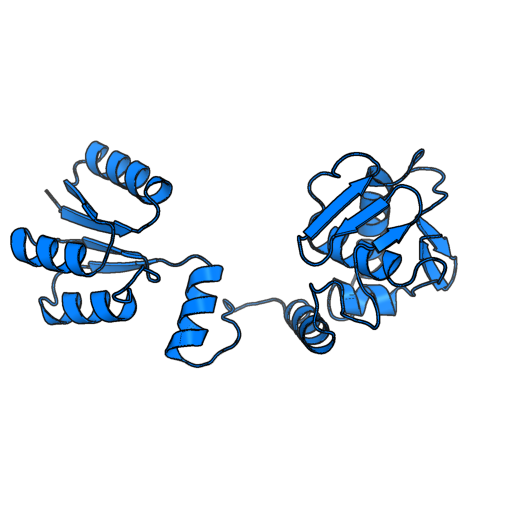CA . VAL A 1 76 ? 28.026 -57.074 -6.294 1.00 46.88 73 VAL A CA 1
ATOM 534 C C . VAL A 1 76 ? 27.549 -55.844 -5.512 1.00 47.08 73 VAL A C 1
ATOM 535 O O . VAL A 1 76 ? 26.915 -54.996 -6.093 1.00 47.24 73 VAL A O 1
ATOM 539 N N . PRO A 1 77 ? 27.847 -55.735 -4.203 1.00 46.89 74 PRO A N 1
ATOM 540 C CA . PRO A 1 77 ? 27.319 -54.645 -3.393 1.00 47.23 74 PRO A CA 1
ATOM 541 C C . PRO A 1 77 ? 27.672 -53.249 -3.906 1.00 46.56 74 PRO A C 1
ATOM 542 O O . PRO A 1 77 ? 28.776 -53.043 -4.381 1.00 46.50 74 PRO A O 1
ATOM 546 N N . VAL A 1 78 ? 26.708 -52.330 -3.855 1.00 47.25 75 VAL A N 1
ATOM 547 C CA . VAL A 1 78 ? 26.954 -50.905 -4.018 1.00 46.33 75 VAL A CA 1
ATOM 548 C C . VAL A 1 78 ? 27.546 -50.456 -2.696 1.00 46.67 75 VAL A C 1
ATOM 549 O O . VAL A 1 78 ? 26.968 -50.696 -1.653 1.00 47.27 75 VAL A O 1
ATOM 553 N N . ILE A 1 79 ? 28.724 -49.841 -2.727 1.00 45.99 76 ILE A N 1
ATOM 554 C CA . ILE A 1 79 ? 29.357 -49.363 -1.516 1.00 44.93 76 ILE A CA 1
ATOM 555 C C . ILE A 1 79 ? 29.493 -47.846 -1.645 1.00 46.18 76 ILE A C 1
ATOM 556 O O . ILE A 1 79 ? 30.178 -47.365 -2.535 1.00 44.94 76 ILE A O 1
ATOM 561 N N . MET A 1 80 ? 28.808 -47.116 -0.770 1.00 46.60 77 MET A N 1
ATOM 562 C CA . MET A 1 80 ? 28.884 -45.658 -0.709 1.00 49.70 77 MET A CA 1
ATOM 563 C C . MET A 1 80 ? 29.567 -45.256 0.587 1.00 48.72 77 MET A C 1
ATOM 564 O O . MET A 1 80 ? 29.111 -45.638 1.678 1.00 48.44 77 MET A O 1
ATOM 569 N N . VAL A 1 81 ? 30.693 -44.560 0.460 1.00 49.18 78 VAL A N 1
ATOM 570 C CA . VAL A 1 81 ? 31.466 -44.049 1.597 1.00 49.89 78 VAL A CA 1
ATOM 571 C C . VAL A 1 81 ? 31.011 -42.619 1.973 1.00 49.90 78 VAL A C 1
ATOM 572 O O . VAL A 1 81 ? 30.749 -41.770 1.110 1.00 48.75 78 VAL A O 1
ATOM 576 N N . THR A 1 82 ? 30.890 -42.363 3.269 1.00 50.25 79 THR A N 1
ATOM 577 C CA . THR A 1 82 ? 30.303 -41.131 3.760 1.00 49.30 79 THR A CA 1
ATOM 578 C C . THR A 1 82 ? 31.283 -40.469 4.717 1.00 49.20 79 THR A C 1
ATOM 579 O O . THR A 1 82 ? 31.932 -41.143 5.510 1.00 47.87 79 THR A O 1
ATOM 583 N N . ALA A 1 83 ? 31.392 -39.147 4.665 1.00 47.77 80 ALA A N 1
ATOM 584 C CA . ALA A 1 83 ? 32.311 -38.475 5.570 1.00 46.65 80 ALA A CA 1
ATOM 585 C C . ALA A 1 83 ? 31.860 -37.063 5.818 1.00 46.00 80 ALA A C 1
ATOM 586 O O . ALA A 1 83 ? 31.481 -36.377 4.885 1.00 45.20 80 ALA A O 1
ATOM 588 N N . ARG A 1 84 ? 31.910 -36.633 7.073 1.00 46.10 81 ARG A N 1
ATOM 589 C CA . ARG A 1 84 ? 31.853 -35.190 7.392 1.00 46.30 81 ARG A CA 1
ATOM 590 C C . ARG A 1 84 ? 33.067 -34.465 6.833 1.00 46.49 81 ARG A C 1
ATOM 591 O O . ARG A 1 84 ? 34.102 -35.065 6.608 1.00 46.22 81 ARG A O 1
ATOM 599 N N . ASP A 1 85 ? 32.956 -33.156 6.647 1.00 47.85 82 ASP A N 1
ATOM 600 C CA . ASP A 1 85 ? 34.108 -32.335 6.259 1.00 49.44 82 ASP A CA 1
ATOM 601 C C . ASP A 1 85 ? 35.289 -32.690 7.142 1.00 48.88 82 ASP A C 1
ATOM 602 O O . ASP A 1 85 ? 36.373 -32.915 6.665 1.00 48.11 82 ASP A O 1
ATOM 607 N N . SER A 1 86 ? 35.043 -32.791 8.446 1.00 49.24 83 SER A N 1
ATOM 608 C CA . SER A 1 86 ? 36.116 -33.041 9.406 1.00 49.78 83 SER A CA 1
ATOM 609 C C . SER A 1 86 ? 36.708 -34.438 9.311 1.00 49.35 83 SER A C 1
ATOM 610 O O . SER A 1 86 ? 37.882 -34.639 9.629 1.00 48.90 83 SER A O 1
ATOM 613 N N . GLU A 1 87 ? 35.911 -35.414 8.874 1.00 49.05 84 GLU A N 1
ATOM 614 C CA . GLU A 1 87 ? 36.424 -36.776 8.728 1.00 48.67 84 GLU A CA 1
ATOM 615 C C . GLU A 1 87 ? 37.278 -36.932 7.474 1.00 48.59 84 GLU A C 1
ATOM 616 O O . GLU A 1 87 ? 38.320 -37.597 7.492 1.00 49.55 84 GLU A O 1
ATOM 622 N N . ILE A 1 88 ? 36.855 -36.354 6.372 1.00 47.39 85 ILE A N 1
ATOM 623 C CA . ILE A 1 88 ? 37.713 -36.426 5.180 1.00 47.50 85 ILE A CA 1
ATOM 624 C C . ILE A 1 88 ? 39.008 -35.633 5.410 1.00 46.53 85 ILE A C 1
ATOM 625 O O . ILE A 1 88 ? 40.071 -36.020 4.926 1.00 47.13 85 ILE A O 1
ATOM 630 N N . ASP A 1 89 ? 38.931 -34.563 6.192 1.00 47.26 86 ASP A N 1
ATOM 631 C CA . ASP A 1 89 ? 40.147 -33.790 6.541 1.00 47.31 86 ASP A CA 1
ATOM 632 C C . ASP A 1 89 ? 41.103 -34.719 7.350 1.00 47.62 86 ASP A C 1
ATOM 633 O O . ASP A 1 89 ? 42.322 -34.808 7.082 1.00 47.64 86 ASP A O 1
ATOM 638 N N . LYS A 1 90 ? 40.557 -35.465 8.303 1.00 48.08 87 LYS A N 1
ATOM 639 C CA . LYS A 1 90 ? 41.358 -36.417 9.069 1.00 48.85 87 LYS A CA 1
ATOM 640 C C . LYS A 1 90 ? 41.900 -37.554 8.211 1.00 47.41 87 LYS A C 1
ATOM 641 O O . LYS A 1 90 ? 43.041 -37.947 8.336 1.00 47.29 87 LYS A O 1
ATOM 647 N N . VAL A 1 91 ? 41.084 -38.071 7.313 1.00 47.64 88 VAL A N 1
ATOM 648 C CA . VAL A 1 91 ? 41.509 -39.184 6.506 1.00 46.46 88 VAL A CA 1
ATOM 649 C C . VAL A 1 91 ? 42.678 -38.792 5.595 1.00 46.11 88 VAL A C 1
ATOM 650 O O . VAL A 1 91 ? 43.647 -39.529 5.488 1.00 46.32 88 VAL A O 1
ATOM 654 N N . VAL A 1 92 ? 42.612 -37.638 4.940 1.00 45.53 89 VAL A N 1
ATOM 655 C CA . VAL A 1 92 ? 43.686 -37.259 4.018 1.00 45.72 89 VAL A CA 1
ATOM 656 C C . VAL A 1 92 ? 44.969 -36.964 4.784 1.00 45.79 89 VAL A C 1
ATOM 657 O O . VAL A 1 92 ? 46.078 -37.066 4.240 1.00 46.41 89 VAL A O 1
ATOM 661 N N . GLY A 1 93 ? 44.829 -36.608 6.057 1.00 45.98 90 GLY A N 1
ATOM 662 C CA . GLY A 1 93 ? 45.983 -36.437 6.920 1.00 46.50 90 GLY A CA 1
ATOM 663 C C . GLY A 1 93 ? 46.655 -37.779 7.184 1.00 47.81 90 GLY A C 1
ATOM 664 O O . GLY A 1 93 ? 47.856 -37.955 6.963 1.00 47.73 90 GLY A O 1
ATOM 665 N N . LEU A 1 94 ? 45.862 -38.732 7.653 1.00 49.39 91 LEU A N 1
ATOM 666 C CA . LEU A 1 94 ? 46.380 -40.057 7.999 1.00 49.99 91 LEU A CA 1
ATOM 667 C C . LEU A 1 94 ? 46.837 -40.811 6.760 1.00 49.80 91 LEU A C 1
ATOM 668 O O . LEU A 1 94 ? 47.848 -41.477 6.793 1.00 50.40 91 LEU A O 1
ATOM 673 N N . GLU A 1 95 ? 46.094 -40.706 5.663 1.00 49.56 92 GLU A N 1
ATOM 674 C CA . GLU A 1 95 ? 46.382 -41.506 4.462 1.00 49.86 92 GLU A CA 1
ATOM 675 C C . GLU A 1 95 ? 47.380 -40.846 3.536 1.00 48.86 92 GLU A C 1
ATOM 676 O O . GLU A 1 95 ? 48.236 -41.520 2.966 1.00 48.04 92 GLU A O 1
ATOM 682 N N . LEU A 1 96 ? 47.275 -39.529 3.366 1.00 49.18 93 LEU A N 1
ATOM 683 C CA . LEU A 1 96 ? 48.155 -38.805 2.418 1.00 48.11 93 LEU A CA 1
ATOM 684 C C . LEU A 1 96 ? 49.182 -37.877 3.046 1.00 48.04 93 LEU A C 1
ATOM 685 O O . LEU A 1 96 ? 50.161 -37.507 2.389 1.00 48.93 93 LEU A O 1
ATOM 690 N N . GLY A 1 97 ? 48.988 -37.477 4.298 1.00 47.22 94 GLY A N 1
ATOM 691 C CA . GLY A 1 97 ? 49.837 -36.429 4.900 1.00 46.04 94 GLY A CA 1
ATOM 692 C C . GLY A 1 97 ? 49.441 -35.000 4.511 1.00 45.68 94 GLY A C 1
ATOM 693 O O . GLY A 1 97 ? 50.237 -34.056 4.654 1.00 45.85 94 GLY A O 1
ATOM 694 N N . ALA A 1 98 ? 48.226 -34.854 3.985 1.00 45.20 95 ALA A N 1
ATOM 695 C CA . ALA A 1 98 ? 47.638 -33.571 3.611 1.00 44.44 95 ALA A CA 1
ATOM 696 C C . ALA A 1 98 ? 47.104 -32.823 4.834 1.00 44.96 95 ALA A C 1
ATOM 697 O O . ALA A 1 98 ? 46.668 -33.438 5.827 1.00 45.32 95 ALA A O 1
ATOM 699 N N . ASP A 1 99 ? 47.097 -31.497 4.769 1.00 43.97 96 ASP A N 1
ATOM 700 C CA . ASP A 1 99 ? 46.631 -30.712 5.907 1.00 43.41 96 ASP A CA 1
ATOM 701 C C . ASP A 1 99 ? 45.126 -30.466 5.837 1.00 43.02 96 ASP A C 1
ATOM 702 O O . ASP A 1 99 ? 44.503 -30.126 6.828 1.00 42.47 96 ASP A O 1
ATOM 707 N N . ASP A 1 100 ? 44.552 -30.589 4.655 1.00 42.70 97 ASP A N 1
ATOM 708 C CA . ASP A 1 100 ? 43.154 -30.262 4.504 1.00 42.93 97 ASP A CA 1
ATOM 709 C C . ASP A 1 100 ? 42.691 -30.815 3.192 1.00 42.41 97 ASP A C 1
ATOM 710 O O . ASP A 1 100 ? 43.476 -31.027 2.268 1.00 40.84 97 ASP A O 1
ATOM 715 N N . TYR A 1 101 ? 41.404 -31.106 3.158 1.00 41.53 98 TYR A N 1
ATOM 716 C CA . TYR A 1 101 ? 40.691 -31.445 1.971 1.00 43.44 98 TYR A CA 1
ATOM 717 C C . TYR A 1 101 ? 39.686 -30.338 1.686 1.00 44.62 98 TYR A C 1
ATOM 718 O O . TYR A 1 101 ? 38.963 -29.882 2.592 1.00 43.07 98 TYR A O 1
ATOM 727 N N . VAL A 1 102 ? 39.603 -29.918 0.433 1.00 45.85 99 VAL A N 1
ATOM 728 C CA . VAL A 1 102 ? 38.617 -28.936 0.045 1.00 47.38 99 VAL A CA 1
ATOM 729 C C . VAL A 1 102 ? 37.881 -29.344 -1.248 1.00 47.64 99 VAL A C 1
ATOM 730 O O . VAL A 1 102 ? 38.483 -29.883 -2.161 1.00 45.06 99 VAL A O 1
ATOM 734 N N . THR A 1 103 ? 36.547 -29.202 -1.222 1.00 48.61 100 THR A N 1
ATOM 735 C CA . THR A 1 103 ? 35.705 -29.491 -2.368 1.00 49.99 100 THR A CA 1
ATOM 736 C C . THR A 1 103 ? 35.802 -28.325 -3.304 1.00 49.67 100 THR A C 1
ATOM 737 O O . THR A 1 103 ? 35.749 -27.195 -2.876 1.00 49.83 100 THR A O 1
ATOM 741 N N . LYS A 1 104 ? 35.925 -28.637 -4.576 1.00 50.21 101 LYS A N 1
ATOM 742 C CA . LYS A 1 104 ? 36.251 -27.725 -5.660 1.00 49.92 101 LYS A CA 1
ATOM 743 C C . LYS A 1 104 ? 34.908 -27.600 -6.411 1.00 50.90 101 LYS A C 1
ATOM 744 O O . LYS A 1 104 ? 34.179 -28.583 -6.463 1.00 51.04 101 LYS A O 1
ATOM 750 N N . PRO A 1 105 ? 34.765 -26.582 -7.266 1.00 51.49 102 PRO A N 1
ATOM 751 C CA . PRO A 1 105 ? 35.016 -25.142 -7.090 1.00 51.82 102 PRO A CA 1
ATOM 752 C C . PRO A 1 105 ? 34.839 -24.510 -5.709 1.00 50.63 102 PRO A C 1
ATOM 753 O O . PRO A 1 105 ? 33.825 -24.698 -5.029 1.00 49.82 102 PRO A O 1
ATOM 757 N N . TYR A 1 106 ? 35.861 -23.758 -5.319 1.00 49.60 103 TYR A N 1
ATOM 758 C CA . TYR A 1 106 ? 35.911 -23.111 -4.040 1.00 49.71 103 TYR A CA 1
ATOM 759 C C . TYR A 1 106 ? 36.328 -21.700 -4.338 1.00 48.28 103 TYR A C 1
ATOM 760 O O . TYR A 1 106 ? 37.036 -21.444 -5.323 1.00 48.32 103 TYR A O 1
ATOM 769 N N . SER A 1 107 ? 35.844 -20.784 -3.513 1.00 46.56 104 SER A N 1
ATOM 770 C CA . SER A 1 107 ? 36.212 -19.392 -3.591 1.00 46.21 104 SER A CA 1
ATOM 771 C C . SER A 1 107 ? 37.716 -19.228 -3.425 1.00 45.49 104 SER A C 1
ATOM 772 O O . SER A 1 107 ? 38.264 -19.605 -2.395 1.00 44.90 104 SER A O 1
ATOM 775 N N . ALA A 1 108 ? 38.366 -18.650 -4.441 1.00 45.27 105 ALA A N 1
ATOM 776 C CA . ALA A 1 108 ? 39.798 -18.327 -4.373 1.00 44.57 105 ALA A CA 1
ATOM 777 C C . ALA A 1 108 ? 40.100 -17.445 -3.198 1.00 43.74 105 ALA A C 1
ATOM 778 O O . ALA A 1 108 ? 41.063 -17.683 -2.469 1.00 44.26 105 ALA A O 1
ATOM 780 N N . ARG A 1 109 ? 39.278 -16.416 -2.976 1.00 42.88 106 ARG A N 1
ATOM 781 C CA A ARG A 1 109 ? 39.524 -15.463 -1.907 0.50 41.98 106 ARG A CA 1
ATOM 782 C CA B ARG A 1 109 ? 39.581 -15.472 -1.912 0.50 41.62 106 ARG A CA 1
ATOM 783 C C . ARG A 1 109 ? 39.433 -16.124 -0.547 1.00 41.49 106 ARG A C 1
ATOM 784 O O . ARG A 1 109 ? 40.199 -15.837 0.358 1.00 40.99 106 ARG A O 1
ATOM 799 N N . GLU A 1 110 ? 38.475 -17.005 -0.410 1.00 41.87 107 GLU A N 1
ATOM 800 C CA . GLU A 1 110 ? 38.286 -17.680 0.844 1.00 42.20 107 GLU A CA 1
ATOM 801 C C . GLU A 1 110 ? 39.498 -18.556 1.093 1.00 41.77 107 GLU A C 1
ATOM 802 O O . GLU A 1 110 ? 39.953 -18.661 2.214 1.00 42.13 107 GLU A O 1
ATOM 808 N N . LEU A 1 111 ? 40.028 -19.183 0.051 1.00 41.90 108 LEU A N 1
ATOM 809 C CA . LEU A 1 111 ? 41.219 -20.018 0.211 1.00 42.67 108 LEU A CA 1
ATOM 810 C C . LEU A 1 111 ? 42.411 -19.145 0.599 1.00 42.45 108 LEU A C 1
ATOM 811 O O . LEU A 1 111 ? 43.199 -19.499 1.468 1.00 43.38 108 LEU A O 1
ATOM 816 N N . ILE A 1 112 ? 42.523 -17.969 0.002 1.00 43.27 109 ILE A N 1
ATOM 817 C CA . ILE A 1 112 ? 43.561 -17.017 0.460 1.00 42.63 109 ILE A CA 1
ATOM 818 C C . ILE A 1 112 ? 43.410 -16.640 1.928 1.00 42.79 109 ILE A C 1
ATOM 819 O O . ILE A 1 112 ? 44.391 -16.575 2.673 1.00 42.82 109 ILE A O 1
ATOM 824 N N . ALA A 1 113 ? 42.184 -16.377 2.371 1.00 44.66 110 ALA A N 1
ATOM 825 C CA . ALA A 1 113 ? 41.944 -16.059 3.809 1.00 44.78 110 ALA A CA 1
ATOM 826 C C . ALA A 1 113 ? 42.392 -17.195 4.707 1.00 44.84 110 ALA A C 1
ATOM 827 O O . ALA A 1 113 ? 42.930 -16.978 5.816 1.00 47.45 110 ALA A O 1
ATOM 829 N N . ARG A 1 114 ? 42.214 -18.425 4.261 1.00 44.99 111 ARG A N 1
ATOM 830 C CA . ARG A 1 114 ? 42.670 -19.577 5.048 1.00 45.32 111 ARG A CA 1
ATOM 831 C C . ARG A 1 114 ? 44.198 -19.743 5.035 1.00 44.64 111 ARG A C 1
ATOM 832 O O . ARG A 1 114 ? 44.815 -20.102 6.022 1.00 43.59 111 ARG A O 1
ATOM 840 N N . ILE A 1 115 ? 44.814 -19.451 3.896 1.00 44.20 112 ILE A N 1
ATOM 841 C CA . ILE A 1 115 ? 46.274 -19.411 3.848 1.00 43.76 112 ILE A CA 1
ATOM 842 C C . ILE A 1 115 ? 46.822 -18.381 4.819 1.00 43.33 112 ILE A C 1
ATOM 843 O O . ILE A 1 115 ? 47.731 -18.685 5.571 1.00 43.36 112 ILE A O 1
ATOM 848 N N . ARG A 1 116 ? 46.289 -17.153 4.817 1.00 43.83 113 ARG A N 1
ATOM 849 C CA . ARG A 1 116 ? 46.785 -16.115 5.752 1.00 45.41 113 ARG A CA 1
ATOM 850 C C . ARG A 1 116 ? 46.642 -16.538 7.194 1.00 45.47 113 ARG A C 1
ATOM 851 O O . ARG A 1 116 ? 47.516 -16.298 8.034 1.00 48.71 113 ARG A O 1
ATOM 859 N N . ALA A 1 117 ? 45.541 -17.220 7.491 1.00 45.53 114 ALA A N 1
ATOM 860 C CA . ALA A 1 117 ? 45.246 -17.710 8.823 1.00 44.54 114 ALA A CA 1
ATOM 861 C C . ALA A 1 117 ? 46.270 -18.762 9.295 1.00 45.34 114 ALA A C 1
ATOM 862 O O . ALA A 1 117 ? 46.774 -18.733 10.425 1.00 44.13 114 ALA A O 1
ATOM 864 N N . VAL A 1 118 ? 46.568 -19.714 8.425 1.00 46.79 115 VAL A N 1
ATOM 865 C CA . VAL A 1 118 ? 47.589 -20.724 8.722 1.00 47.82 115 VAL A CA 1
ATOM 866 C C . VAL A 1 118 ? 48.921 -20.052 9.060 1.00 47.37 115 VAL A C 1
ATOM 867 O O . VAL A 1 118 ? 49.598 -20.412 10.015 1.00 47.56 115 VAL A O 1
ATOM 871 N N . LEU A 1 119 ? 49.295 -19.075 8.246 1.00 48.27 116 LEU A N 1
ATOM 872 C CA . LEU A 1 119 ? 50.555 -18.395 8.418 1.00 48.99 116 LEU A CA 1
ATOM 873 C C . LEU A 1 119 ? 50.636 -17.589 9.706 1.00 49.70 116 LEU A C 1
ATOM 874 O O . LEU A 1 119 ? 51.729 -17.312 10.147 1.00 50.49 116 LEU A O 1
ATOM 879 N N . ARG A 1 120 ? 49.500 -17.208 10.296 1.00 50.69 117 ARG A N 1
ATOM 880 C CA . ARG A 1 120 ? 49.480 -16.555 11.616 1.00 51.80 117 ARG A CA 1
ATOM 881 C C . ARG A 1 120 ? 49.016 -17.482 12.726 1.00 52.42 117 ARG A C 1
ATOM 882 O O . ARG A 1 120 ? 48.623 -17.005 13.792 1.00 52.10 117 ARG A O 1
ATOM 890 N N . ARG A 1 121 ? 49.029 -18.782 12.467 1.00 53.12 118 ARG A N 1
ATOM 891 C CA . ARG A 1 121 ? 48.586 -19.792 13.430 1.00 54.61 118 ARG A CA 1
ATOM 892 C C . ARG A 1 121 ? 47.219 -19.413 13.982 1.00 54.37 118 ARG A C 1
ATOM 893 O O . ARG A 1 121 ? 47.019 -19.255 15.193 1.00 53.95 118 ARG A O 1
ATOM 901 N N . GLY A 1 122 ? 46.289 -19.195 13.056 1.00 54.10 119 GLY A N 1
ATOM 902 C CA . GLY A 1 122 ? 44.931 -18.821 13.409 1.00 54.41 119 GLY A CA 1
ATOM 903 C C . GLY A 1 122 ? 44.257 -19.796 14.369 1.00 53.92 119 GLY A C 1
ATOM 904 O O . GLY A 1 122 ? 44.471 -20.997 14.291 1.00 54.72 119 GLY A O 1
ATOM 905 N N . GLY A 1 123 ? 43.418 -19.265 15.255 1.00 53.47 120 GLY A N 1
ATOM 906 C CA . GLY A 1 123 ? 42.605 -20.082 16.165 1.00 53.16 120 GLY A CA 1
ATOM 907 C C . GLY A 1 123 ? 43.238 -20.463 17.491 1.00 52.78 120 GLY A C 1
ATOM 908 O O . GLY A 1 123 ? 42.729 -21.342 18.188 1.00 52.57 120 GLY A O 1
ATOM 909 N N . ASP A 1 124 ? 44.336 -19.800 17.848 1.00 51.94 121 ASP A N 1
ATOM 910 C CA . ASP A 1 124 ? 45.102 -20.115 19.073 1.00 52.29 121 ASP A CA 1
ATOM 911 C C . ASP A 1 124 ? 45.233 -18.801 19.871 1.00 51.56 121 ASP A C 1
ATOM 912 O O . ASP A 1 124 ? 45.465 -17.744 19.284 1.00 51.78 121 ASP A O 1
ATOM 917 N N . ASP A 1 125 ? 45.0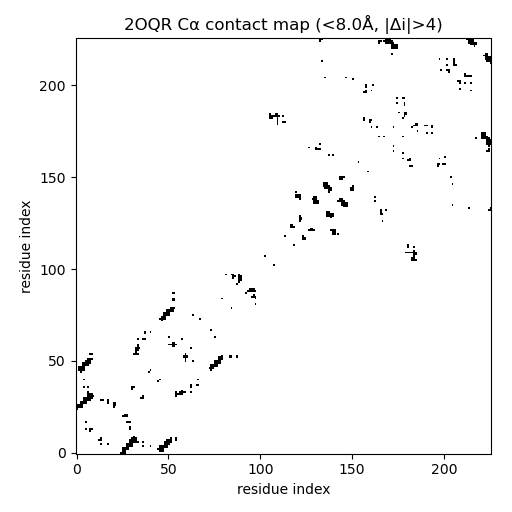39 -18.859 21.184 1.00 52.24 122 ASP A N 1
ATOM 918 C CA . ASP A 1 125 ? 45.163 -17.683 22.048 1.00 51.35 122 ASP A CA 1
ATOM 919 C C . ASP A 1 125 ? 46.566 -17.078 22.001 1.00 51.03 122 ASP A C 1
ATOM 920 O O . ASP A 1 125 ? 46.744 -15.870 22.196 1.00 52.17 122 ASP A O 1
ATOM 925 N N . ASP A 1 126 ? 47.542 -17.944 21.766 1.00 49.36 123 ASP A N 1
ATOM 926 C CA . ASP A 1 126 ? 48.952 -17.623 21.872 1.00 49.49 123 ASP A CA 1
ATOM 927 C C . ASP A 1 126 ? 49.530 -17.095 20.566 1.00 50.71 123 ASP A C 1
ATOM 928 O O . ASP A 1 126 ? 50.729 -16.818 20.476 1.00 52.65 123 ASP A O 1
ATOM 933 N N . SER A 1 127 ? 48.679 -16.951 19.566 1.00 51.51 124 SER A N 1
ATOM 934 C CA . SER A 1 127 ? 49.103 -16.441 18.286 1.00 51.88 124 SER A CA 1
ATOM 935 C C . SER A 1 127 ? 49.213 -14.914 18.313 1.00 51.73 124 SER A C 1
ATOM 936 O O . SER A 1 127 ? 48.681 -14.247 19.204 1.00 50.16 124 SER A O 1
ATOM 939 N N . GLU A 1 128 ? 49.959 -14.375 17.353 1.00 52.54 125 GLU A N 1
ATOM 940 C CA . GLU A 1 128 ? 50.128 -12.930 17.206 1.00 53.46 125 GLU A CA 1
ATOM 941 C C . GLU A 1 128 ? 50.509 -12.262 18.526 1.00 54.34 125 GLU A C 1
ATOM 942 O O . GLU A 1 128 ? 49.928 -11.253 18.919 1.00 53.32 125 GLU A O 1
ATOM 948 N N . MET A 1 129 ? 51.498 -12.855 19.185 1.00 56.13 126 MET A N 1
ATOM 949 C CA . MET A 1 129 ? 52.097 -12.317 20.412 1.00 58.08 126 MET A CA 1
ATOM 950 C C . MET A 1 129 ? 51.088 -12.055 21.513 1.00 57.02 126 MET A C 1
ATOM 951 O O . MET A 1 129 ? 51.325 -11.212 22.381 1.00 57.89 126 MET A O 1
ATOM 956 N N . SER A 1 130 ? 49.999 -12.822 21.520 1.00 55.75 127 SER A N 1
ATOM 957 C CA . SER A 1 130 ? 48.993 -12.728 22.572 1.00 54.44 127 SER A CA 1
ATOM 958 C C . SER A 1 130 ? 49.021 -13.984 23.462 1.00 53.41 127 SER A C 1
ATOM 959 O O . SER A 1 130 ? 49.861 -14.872 23.289 1.00 53.69 127 SER A O 1
ATOM 962 N N . ASP A 1 131 ? 48.127 -14.008 24.446 1.00 52.09 128 ASP A N 1
ATOM 963 C CA . ASP A 1 131 ? 47.980 -15.136 25.386 1.00 51.62 128 ASP A CA 1
ATOM 964 C C . ASP A 1 131 ? 46.613 -14.961 26.022 1.00 50.77 128 ASP A C 1
ATOM 965 O O . ASP A 1 131 ? 46.197 -13.834 26.278 1.00 51.33 128 ASP A O 1
ATOM 970 N N . GLY A 1 132 ? 45.913 -16.059 26.277 1.00 50.18 129 GLY A N 1
ATOM 971 C CA . GLY A 1 132 ? 44.671 -15.994 27.038 1.00 49.68 129 GLY A CA 1
ATOM 972 C C . GLY A 1 132 ? 43.509 -15.377 26.289 1.00 49.51 129 GLY A C 1
ATOM 973 O O . GLY A 1 132 ? 43.597 -15.115 25.087 1.00 47.97 129 GLY A O 1
ATOM 974 N N . VAL A 1 133 ? 42.404 -15.122 26.980 1.00 50.03 130 VAL A N 1
ATOM 975 C CA . VAL A 1 133 ? 41.203 -14.624 26.288 1.00 51.42 130 VAL A CA 1
ATOM 976 C C . VAL A 1 133 ? 41.340 -13.132 25.984 1.00 52.07 130 VAL A C 1
ATOM 977 O O . VAL A 1 133 ? 41.958 -12.381 26.745 1.00 51.53 130 VAL A O 1
ATOM 981 N N . LEU A 1 134 ? 40.775 -12.721 24.855 1.00 52.78 131 LEU A N 1
ATOM 982 C CA . LEU A 1 134 ? 40.785 -11.320 24.460 1.00 53.49 131 LEU A CA 1
ATOM 983 C C . LEU A 1 134 ? 39.642 -10.603 25.172 1.00 53.56 131 LEU A C 1
ATOM 984 O O . LEU A 1 134 ? 38.547 -11.150 25.320 1.00 52.65 131 LEU A O 1
ATOM 989 N N . GLU A 1 135 ? 39.900 -9.374 25.600 1.00 54.49 132 GLU A N 1
ATOM 990 C CA . GLU A 1 135 ? 38.901 -8.598 26.307 1.00 55.71 132 GLU A CA 1
ATOM 991 C C . GLU A 1 135 ? 38.951 -7.141 25.893 1.00 56.44 132 GLU A C 1
ATOM 992 O O . GLU A 1 135 ? 40.037 -6.570 25.744 1.00 56.76 132 GLU A O 1
ATOM 998 N N . SER A 1 136 ? 37.773 -6.548 25.709 1.00 56.76 1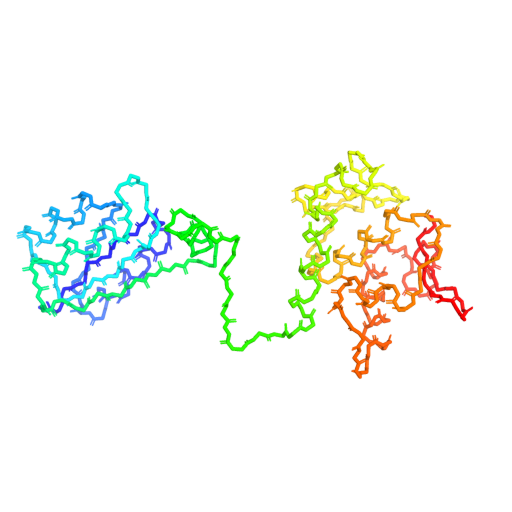33 SER A N 1
ATOM 999 C CA . SER A 1 136 ? 37.666 -5.129 25.383 1.00 57.28 133 SER A CA 1
ATOM 1000 C C . SER A 1 136 ? 36.263 -4.637 25.717 1.00 56.75 133 SER A C 1
ATOM 1001 O O . SER A 1 136 ? 35.288 -5.040 25.084 1.00 56.14 133 SER A O 1
ATOM 1004 N N . GLY A 1 137 ? 36.165 -3.769 26.722 1.00 56.93 134 GLY A N 1
ATOM 1005 C CA . GLY A 1 137 ? 34.871 -3.374 27.258 1.00 56.75 134 GLY A CA 1
ATOM 1006 C C . GLY A 1 137 ? 34.176 -4.603 27.830 1.00 56.50 134 GLY A C 1
ATOM 1007 O O . GLY A 1 137 ? 34.796 -5.375 28.561 1.00 56.88 134 GLY A O 1
ATOM 1008 N N . PRO A 1 138 ? 32.893 -4.807 27.480 1.00 56.06 135 PRO A N 1
ATOM 1009 C CA . PRO A 1 138 ? 32.124 -5.942 27.975 1.00 55.73 135 PRO A CA 1
ATOM 1010 C C . PRO A 1 138 ? 32.307 -7.216 27.164 1.00 55.76 135 PRO A C 1
ATOM 1011 O O . PRO A 1 138 ? 31.780 -8.259 27.551 1.00 56.21 135 PRO A O 1
ATOM 1015 N N . VAL A 1 139 ? 33.039 -7.126 26.054 1.00 55.14 136 VAL A N 1
ATOM 1016 C CA . VAL A 1 139 ? 33.228 -8.248 25.139 1.00 54.59 136 VAL A CA 1
ATOM 1017 C C . VAL A 1 139 ? 34.433 -9.088 25.554 1.00 54.55 136 VAL A C 1
ATOM 1018 O O . VAL A 1 139 ? 35.512 -8.547 25.800 1.00 54.87 136 VAL A O 1
ATOM 1022 N N . ARG A 1 140 ? 34.244 -10.403 25.637 1.00 54.17 137 ARG A N 1
ATOM 1023 C CA . ARG A 1 140 ? 35.336 -11.342 25.902 1.00 54.49 137 ARG A CA 1
ATOM 1024 C C . ARG A 1 140 ? 35.318 -12.380 24.801 1.00 53.74 137 ARG A C 1
ATOM 1025 O O . ARG A 1 140 ? 34.252 -12.866 24.437 1.00 53.33 137 ARG A O 1
ATOM 1033 N N . MET A 1 141 ? 36.490 -12.712 24.264 1.00 53.16 138 MET A N 1
ATOM 1034 C CA . MET A 1 141 ? 36.603 -13.734 23.238 1.00 52.87 138 MET A CA 1
ATOM 1035 C C . MET A 1 141 ? 37.602 -14.814 23.623 1.00 52.96 138 MET A C 1
ATOM 1036 O O . MET A 1 141 ? 38.795 -14.542 23.862 1.00 52.99 138 MET A O 1
ATOM 1041 N N . ASP A 1 142 ? 37.125 -16.049 23.640 1.00 51.97 139 ASP A N 1
ATOM 1042 C CA . ASP A 1 142 ? 37.999 -17.182 23.788 1.00 52.24 139 ASP A CA 1
ATOM 1043 C C . ASP A 1 142 ? 38.267 -17.691 22.384 1.00 52.69 139 ASP A C 1
ATOM 1044 O O . ASP A 1 142 ? 37.449 -18.385 21.800 1.00 53.41 139 ASP A O 1
ATOM 1049 N N . VAL A 1 143 ? 39.418 -17.313 21.833 1.00 53.41 140 VAL A N 1
ATOM 1050 C CA . VAL A 1 143 ? 39.800 -17.723 20.457 1.00 53.17 140 VAL A CA 1
ATOM 1051 C C . VAL A 1 143 ? 39.934 -19.251 20.298 1.00 53.18 140 VAL A C 1
ATOM 1052 O O . VAL A 1 143 ? 39.366 -19.785 19.347 1.00 52.61 140 VAL A O 1
ATOM 1056 N N . GLU A 1 144 ? 40.633 -19.953 21.218 1.00 52.97 141 GLU A N 1
ATOM 1057 C CA . GLU A 1 144 ? 40.830 -21.417 21.067 1.00 53.46 141 GLU A CA 1
ATOM 1058 C C . GLU A 1 144 ? 39.494 -22.193 21.117 1.00 53.32 141 GLU A C 1
ATOM 1059 O O . GLU A 1 144 ? 39.330 -23.179 20.396 1.00 53.81 141 GLU A O 1
ATOM 1065 N N . ARG A 1 145 ? 38.553 -21.760 21.958 1.00 52.59 142 ARG A N 1
ATOM 1066 C CA . ARG A 1 145 ? 37.228 -22.417 22.077 1.00 51.89 142 ARG A CA 1
ATOM 1067 C C . ARG A 1 145 ? 36.173 -21.868 21.098 1.00 50.89 142 ARG A C 1
ATOM 1068 O O . ARG A 1 145 ? 35.151 -22.497 20.879 1.00 49.99 142 ARG A O 1
ATOM 1076 N N . HIS A 1 146 ? 36.417 -20.674 20.556 1.00 51.14 143 HIS A N 1
ATOM 1077 C CA . HIS A 1 146 ? 35.549 -20.023 19.550 1.00 50.61 143 HIS A CA 1
ATOM 1078 C C . HIS A 1 146 ? 34.222 -19.605 20.182 1.00 50.32 143 HIS A C 1
ATOM 1079 O O . HIS A 1 146 ? 33.133 -19.922 19.692 1.00 50.59 143 HIS A O 1
ATOM 1086 N N . VAL A 1 147 ? 34.338 -18.877 21.284 1.00 50.15 144 VAL A N 1
ATOM 1087 C CA . VAL A 1 147 ? 33.186 -18.377 22.009 1.00 50.23 144 VAL A CA 1
ATOM 1088 C C . VAL A 1 147 ? 33.397 -16.903 22.350 1.00 49.94 144 VAL A C 1
ATOM 1089 O O . VAL A 1 147 ? 34.506 -16.472 22.656 1.00 49.26 144 VAL A O 1
ATOM 1093 N N . VAL A 1 148 ? 32.318 -16.137 22.279 1.00 50.27 145 VAL A N 1
ATOM 1094 C CA . VAL A 1 148 ? 32.339 -14.735 22.649 1.00 50.79 145 VAL A CA 1
ATOM 1095 C C . VAL A 1 148 ? 31.206 -14.435 23.615 1.00 51.02 145 VAL A C 1
ATOM 1096 O O . VAL A 1 148 ? 30.096 -14.951 23.469 1.00 50.54 145 VAL A O 1
ATOM 1100 N N . SER A 1 149 ? 31.503 -13.606 24.609 1.00 51.58 146 SER A N 1
ATOM 1101 C CA . SER A 1 149 ? 30.489 -13.128 25.535 1.00 52.42 146 SER A CA 1
ATOM 1102 C C . SER A 1 149 ? 30.447 -11.607 25.531 1.00 53.23 146 SER A C 1
ATOM 1103 O O . SER A 1 149 ? 31.449 -10.937 25.250 1.00 53.43 146 SER A O 1
ATOM 1106 N N . VAL A 1 150 ? 29.255 -11.085 25.786 1.00 53.90 147 VAL A N 1
ATOM 1107 C CA . VAL A 1 150 ? 29.031 -9.677 26.055 1.00 54.65 147 VAL A CA 1
ATOM 1108 C C . VAL A 1 150 ? 28.285 -9.712 27.368 1.00 55.27 147 VAL A C 1
ATOM 1109 O O . VAL A 1 150 ? 27.060 -9.609 27.400 1.00 55.38 147 VAL A O 1
ATOM 1113 N N . ASN A 1 151 ? 29.034 -9.900 28.451 1.00 56.29 148 ASN A N 1
ATOM 1114 C CA . ASN A 1 151 ? 28.468 -10.320 29.738 1.00 56.52 148 ASN A CA 1
ATOM 1115 C C . ASN A 1 151 ? 27.953 -11.785 29.612 1.00 56.65 148 ASN A C 1
ATOM 1116 O O . ASN A 1 151 ? 28.614 -12.708 30.088 1.00 56.27 148 ASN A O 1
ATOM 1121 N N . GLY A 1 152 ? 26.825 -11.999 28.929 1.00 57.16 149 GLY A N 1
ATOM 1122 C CA . GLY A 1 152 ? 26.373 -13.348 28.552 1.00 57.75 149 GLY A CA 1
ATOM 1123 C C . GLY A 1 152 ? 26.935 -13.807 27.208 1.00 58.85 149 GLY A C 1
ATOM 1124 O O . GLY A 1 152 ? 27.481 -13.007 26.439 1.00 58.84 149 GLY A O 1
ATOM 1125 N N . ASP A 1 153 ? 26.789 -15.096 26.909 1.00 59.63 150 ASP A N 1
ATOM 1126 C CA . ASP A 1 153 ? 27.355 -15.685 25.691 1.00 60.18 150 ASP A CA 1
ATOM 1127 C C . ASP A 1 153 ? 26.640 -15.216 24.427 1.00 60.54 150 ASP A C 1
ATOM 1128 O O . ASP A 1 153 ? 25.461 -15.514 24.227 1.00 59.91 150 ASP A O 1
ATOM 1133 N N . THR A 1 154 ? 27.372 -14.506 23.561 1.00 61.41 151 THR A N 1
ATOM 1134 C CA . THR A 1 154 ? 26.749 -13.845 22.406 1.00 61.78 151 THR A CA 1
ATOM 1135 C C . THR A 1 154 ? 26.590 -14.790 21.226 1.00 62.05 151 THR A C 1
ATOM 1136 O O . THR A 1 154 ? 27.517 -15.512 20.821 1.00 61.66 151 THR A O 1
ATOM 1140 N N . ILE A 1 155 ? 25.380 -14.706 20.675 1.00 62.67 152 ILE A N 1
ATOM 1141 C CA . ILE A 1 155 ? 24.712 -15.792 19.948 1.00 62.62 152 ILE A CA 1
ATOM 1142 C C . ILE A 1 155 ? 25.624 -16.321 18.846 1.00 61.79 152 ILE A C 1
ATOM 1143 O O . ILE A 1 155 ? 26.851 -16.233 18.965 1.00 61.80 152 ILE A O 1
ATOM 1148 N N . THR A 1 156 ? 25.059 -16.912 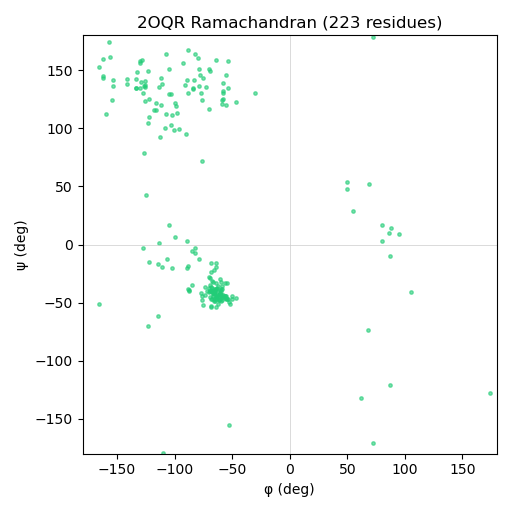17.801 1.00 61.18 153 THR A N 1
ATOM 1149 C CA . THR A 1 156 ? 25.854 -17.110 16.614 1.00 60.88 153 THR A CA 1
ATOM 1150 C C . THR A 1 156 ? 26.550 -15.764 16.363 1.00 59.50 153 THR A C 1
ATOM 1151 O O . THR A 1 156 ? 25.908 -14.705 16.339 1.00 59.78 153 THR A O 1
ATOM 1155 N N . LEU A 1 157 ? 27.873 -15.806 16.312 1.00 57.61 154 LEU A N 1
ATOM 1156 C CA . LEU A 1 157 ? 28.593 -14.922 15.444 1.00 56.09 154 LEU A CA 1
ATOM 1157 C C . LEU A 1 157 ? 28.852 -15.808 14.252 1.00 54.84 154 LEU A C 1
ATOM 1158 O O . LEU A 1 157 ? 29.561 -16.806 14.384 1.00 53.88 154 LEU A O 1
ATOM 1163 N N . PRO A 1 158 ? 28.244 -15.492 13.094 1.00 53.81 155 PRO A N 1
ATOM 1164 C CA . PRO A 1 158 ? 28.722 -16.152 11.883 1.00 53.52 155 PRO A CA 1
ATOM 1165 C C . PRO A 1 158 ? 30.233 -15.969 11.741 1.00 52.82 155 PRO A C 1
ATOM 1166 O O . PRO A 1 158 ? 30.800 -15.048 12.331 1.00 52.73 155 PRO A O 1
ATOM 1170 N N . LEU A 1 159 ? 30.878 -16.849 10.987 1.00 52.79 156 LEU A N 1
ATOM 1171 C CA . LEU A 1 159 ? 32.335 -16.910 10.948 1.00 53.30 156 LEU A CA 1
ATOM 1172 C C . LEU A 1 159 ? 32.967 -15.561 10.601 1.00 52.08 156 LEU A C 1
ATOM 1173 O O . LEU A 1 159 ? 33.887 -15.119 11.289 1.00 52.36 156 LEU A O 1
ATOM 1178 N N . LYS A 1 160 ? 32.452 -14.898 9.563 1.00 50.49 157 LYS A N 1
ATOM 1179 C CA . LYS A 1 160 ? 32.984 -13.603 9.129 1.00 50.06 157 LYS A CA 1
ATOM 1180 C C . LYS A 1 160 ? 32.899 -12.546 10.242 1.00 49.04 157 LYS A C 1
ATOM 1181 O O . LYS A 1 160 ? 33.821 -11.737 10.394 1.00 49.18 157 LYS A O 1
ATOM 1187 N N . GLU A 1 161 ? 31.810 -12.564 11.014 1.00 48.13 158 GLU A N 1
ATOM 1188 C CA . GLU A 1 161 ? 31.656 -11.651 12.130 1.00 47.93 158 GLU A CA 1
ATOM 1189 C C . GLU A 1 161 ? 32.636 -11.984 13.242 1.00 48.55 158 GLU A C 1
ATOM 1190 O O . GLU A 1 161 ? 33.201 -11.094 13.867 1.00 49.23 158 GLU A O 1
ATOM 1196 N N . PHE A 1 162 ? 32.841 -13.263 13.495 1.00 48.34 159 PHE A N 1
ATOM 1197 C CA . PHE A 1 162 ? 33.824 -13.668 14.488 1.00 49.28 159 PHE A CA 1
ATOM 1198 C C . PHE A 1 162 ? 35.234 -13.207 14.111 1.00 49.52 159 PHE A C 1
ATOM 1199 O O . PHE A 1 162 ? 35.951 -12.659 14.942 1.00 49.56 159 PHE A O 1
ATOM 1207 N N . ASP A 1 163 ? 35.629 -13.452 12.859 1.00 50.13 160 ASP A N 1
ATOM 1208 C CA . ASP A 1 163 ? 36.957 -13.086 12.358 1.00 49.70 160 ASP A CA 1
ATOM 1209 C C . ASP A 1 163 ? 37.204 -11.584 12.403 1.00 50.13 160 ASP A C 1
ATOM 1210 O O . ASP A 1 163 ? 38.310 -11.115 12.762 1.00 50.36 160 ASP A O 1
ATOM 1215 N N . LEU A 1 164 ? 36.171 -10.840 12.037 1.00 48.52 161 LEU A N 1
ATOM 1216 C CA . LEU A 1 164 ? 36.209 -9.401 12.065 1.00 48.58 161 LEU A CA 1
ATOM 1217 C C . LEU A 1 164 ? 36.439 -8.917 13.491 1.00 48.91 161 LEU A C 1
ATOM 1218 O O . LEU A 1 164 ? 37.309 -8.071 13.740 1.00 49.52 161 LEU A O 1
ATOM 1223 N N . LEU A 1 165 ? 35.677 -9.461 14.431 1.00 48.37 162 LEU A N 1
ATOM 1224 C CA . LEU A 1 165 ? 35.778 -9.049 15.813 1.00 48.30 162 LEU A CA 1
ATOM 1225 C C . LEU A 1 165 ? 37.109 -9.440 16.417 1.00 49.38 162 LEU A C 1
ATOM 1226 O O . LEU A 1 165 ? 37.723 -8.652 17.150 1.00 48.75 162 LEU A O 1
ATOM 1231 N N . GLU A 1 166 ? 37.569 -10.652 16.114 1.00 49.44 163 GLU A N 1
ATOM 1232 C CA . GLU A 1 166 ? 38.861 -11.077 16.620 1.00 49.91 163 GLU A CA 1
ATOM 1233 C C . GLU A 1 166 ? 39.978 -10.121 16.227 1.00 49.97 163 GLU A C 1
ATOM 1234 O O . GLU A 1 166 ? 40.830 -9.759 17.057 1.00 51.09 163 GLU A O 1
ATOM 1240 N N . TYR A 1 167 ? 39.962 -9.710 14.971 1.00 48.39 164 TYR A N 1
ATOM 1241 C CA . TYR A 1 167 ? 41.021 -8.904 14.420 1.00 47.84 164 TYR A CA 1
ATOM 1242 C C . TYR A 1 167 ? 40.933 -7.526 15.066 1.00 48.74 164 TYR A C 1
ATOM 1243 O O . TYR A 1 167 ? 41.953 -6.992 15.504 1.00 50.59 164 TYR A O 1
ATOM 1252 N N . LEU A 1 168 ? 39.718 -7.001 15.245 1.00 47.76 165 LEU A N 1
ATOM 1253 C CA . LEU A 1 168 ? 39.545 -5.729 15.961 1.00 47.43 165 LEU A CA 1
ATOM 1254 C C . LEU A 1 168 ? 39.956 -5.811 17.441 1.00 47.54 165 LEU A C 1
ATOM 1255 O O . LEU A 1 168 ? 40.585 -4.872 17.961 1.00 47.01 165 LEU A O 1
ATOM 1260 N N . MET A 1 169 ? 39.607 -6.908 18.115 1.00 47.53 166 MET A N 1
ATOM 1261 C CA . MET A 1 169 ? 39.984 -7.074 19.524 1.00 49.27 166 MET A CA 1
ATOM 1262 C C . MET A 1 169 ? 41.484 -7.249 19.733 1.00 49.70 166 MET A C 1
ATOM 1263 O O . MET A 1 169 ? 42.028 -6.743 20.699 1.00 50.40 166 MET A O 1
ATOM 1268 N N . ARG A 1 170 ? 42.149 -7.959 18.835 1.00 49.37 167 ARG A N 1
ATOM 1269 C CA . ARG A 1 170 ? 43.596 -8.128 18.900 1.00 50.07 167 ARG A CA 1
ATOM 1270 C C . ARG A 1 170 ? 44.336 -6.815 18.718 1.00 50.79 167 ARG A C 1
ATOM 1271 O O . ARG A 1 170 ? 45.508 -6.715 19.059 1.00 50.63 167 ARG A O 1
ATOM 1279 N N . ASN A 1 171 ? 43.664 -5.827 18.148 1.00 51.59 168 ASN A N 1
ATOM 1280 C CA . ASN A 1 171 ? 44.272 -4.533 17.901 1.00 51.92 168 ASN A CA 1
ATOM 1281 C C . ASN A 1 171 ? 43.419 -3.468 18.556 1.00 52.15 168 ASN A C 1
ATOM 1282 O O . ASN A 1 171 ? 43.173 -2.402 17.981 1.00 52.83 168 ASN A O 1
ATOM 1287 N N . SER A 1 172 ? 42.976 -3.763 19.774 1.00 52.63 169 SER A N 1
ATOM 1288 C CA . SER A 1 172 ? 42.111 -2.868 20.536 1.00 53.31 169 SER A CA 1
ATOM 1289 C C . SER A 1 172 ? 42.725 -1.491 20.639 1.00 52.78 169 SER A C 1
ATOM 1290 O O . SER A 1 172 ? 43.912 -1.361 20.893 1.00 53.11 169 SER A O 1
ATOM 1293 N N . GLY A 1 173 ? 41.916 -0.466 20.410 1.00 52.73 170 GLY A N 1
ATOM 1294 C CA . GLY A 1 173 ? 42.371 0.915 20.522 1.00 52.80 170 GLY A CA 1
ATOM 1295 C C . GLY A 1 173 ? 43.138 1.416 19.310 1.00 52.47 170 GLY A C 1
ATOM 1296 O O . GLY A 1 173 ? 43.614 2.543 19.296 1.00 51.99 170 GLY A O 1
ATOM 1297 N N . ARG A 1 174 ? 43.255 0.584 18.284 1.00 52.96 171 ARG A N 1
ATOM 1298 C CA . ARG A 1 174 ? 43.987 0.958 17.076 1.00 53.19 171 ARG A CA 1
ATOM 1299 C C . ARG A 1 174 ? 43.120 0.786 15.831 1.00 52.13 171 ARG A C 1
ATOM 1300 O O . ARG A 1 174 ? 42.418 -0.210 15.678 1.00 51.86 171 ARG A O 1
ATOM 1308 N N . VAL A 1 175 ? 43.189 1.755 14.932 1.00 51.47 172 VAL A N 1
ATOM 1309 C CA . VAL A 1 175 ? 42.383 1.714 13.715 1.00 51.74 172 VAL A CA 1
ATOM 1310 C C . VAL A 1 175 ? 42.938 0.650 12.766 1.00 51.05 172 VAL A C 1
ATOM 1311 O O . VAL A 1 175 ? 44.157 0.518 12.583 1.00 50.99 172 VAL A O 1
ATOM 1315 N N . LEU A 1 176 ? 42.026 -0.129 12.191 1.00 50.58 173 LEU A N 1
ATOM 1316 C CA . LEU A 1 176 ? 42.333 -1.038 11.094 1.00 49.13 173 LEU A CA 1
ATOM 1317 C C . LEU A 1 176 ? 41.653 -0.505 9.850 1.00 48.37 173 LEU A C 1
ATOM 1318 O O . LEU A 1 176 ? 40.520 -0.040 9.910 1.00 48.19 173 LEU A O 1
ATOM 1323 N N . THR A 1 177 ? 42.358 -0.542 8.730 1.00 47.75 174 THR A N 1
ATOM 1324 C CA . THR A 1 177 ? 41.840 -0.001 7.516 1.00 48.15 174 THR A CA 1
ATOM 1325 C C . THR A 1 177 ? 40.921 -1.005 6.847 1.00 48.57 174 THR A C 1
ATOM 1326 O O . THR A 1 177 ? 40.975 -2.205 7.127 1.00 47.45 174 THR A O 1
ATOM 1330 N N . ARG A 1 178 ? 40.126 -0.514 5.906 1.00 49.08 175 ARG A N 1
ATOM 1331 C CA . ARG A 1 178 ? 39.248 -1.354 5.133 1.00 50.44 175 ARG A CA 1
ATOM 1332 C C . ARG A 1 178 ? 40.056 -2.432 4.405 1.00 49.70 175 ARG A C 1
ATOM 1333 O O . ARG A 1 178 ? 39.654 -3.591 4.407 1.00 49.86 175 ARG A O 1
ATOM 1341 N N . GLY A 1 179 ? 41.187 -2.056 3.812 1.00 49.16 176 GLY A N 1
ATOM 1342 C CA . GLY A 1 179 ? 42.058 -3.008 3.139 1.00 48.45 176 GLY A CA 1
ATOM 1343 C C . GLY A 1 179 ? 42.608 -4.100 4.044 1.00 47.55 176 GLY A C 1
ATOM 1344 O O . GLY A 1 179 ? 42.682 -5.279 3.654 1.00 48.99 176 GLY A O 1
ATOM 1345 N N . GLN A 1 180 ? 43.034 -3.736 5.241 1.00 45.88 177 GLN A N 1
ATOM 1346 C CA . GLN A 1 180 ? 43.513 -4.732 6.197 1.00 45.17 177 GLN A CA 1
ATOM 1347 C C . GLN A 1 180 ? 42.392 -5.651 6.564 1.00 45.73 177 GLN A C 1
ATOM 1348 O O . GLN A 1 180 ? 42.571 -6.876 6.605 1.00 45.28 177 GLN A O 1
ATOM 1354 N N . LEU A 1 181 ? 41.229 -5.069 6.834 1.00 46.06 178 LEU A N 1
ATOM 1355 C CA . LEU A 1 181 ? 40.101 -5.835 7.321 1.00 46.43 178 LEU A CA 1
ATOM 1356 C C . LEU A 1 181 ? 39.574 -6.750 6.243 1.00 46.14 178 LEU A C 1
ATOM 1357 O O . LEU A 1 181 ? 39.223 -7.902 6.490 1.00 46.36 178 LEU A O 1
ATOM 1362 N N . ILE A 1 182 ? 39.534 -6.263 5.018 1.00 45.43 179 ILE A N 1
ATOM 1363 C CA . ILE A 1 182 ? 39.059 -7.091 3.922 1.00 44.92 179 ILE A CA 1
ATOM 1364 C C . ILE A 1 182 ? 40.007 -8.271 3.622 1.00 44.59 179 ILE A C 1
ATOM 1365 O O . ILE A 1 182 ? 39.554 -9.419 3.483 1.00 43.32 179 ILE A O 1
ATOM 1370 N N . ASP A 1 183 ? 41.312 -7.997 3.530 1.00 44.81 180 ASP A N 1
ATOM 1371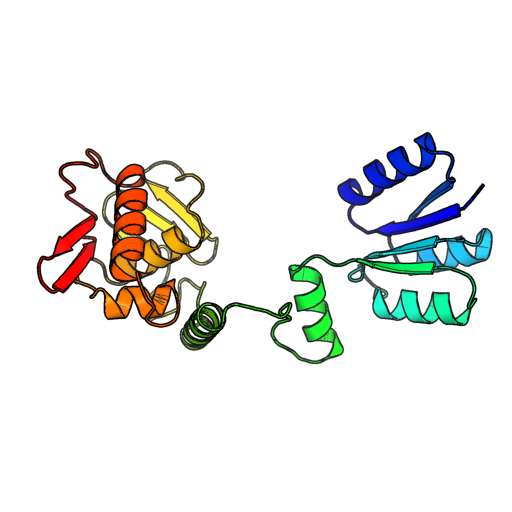 C CA . ASP A 1 183 ? 42.314 -9.049 3.300 1.00 44.48 180 ASP A CA 1
ATOM 1372 C C . ASP A 1 183 ? 42.231 -10.152 4.350 1.00 45.31 180 ASP A C 1
ATOM 1373 O O . ASP A 1 183 ? 42.291 -11.342 4.040 1.00 45.98 180 ASP A O 1
ATOM 1378 N N . ARG A 1 184 ? 42.126 -9.770 5.608 1.00 46.14 181 ARG A N 1
ATOM 1379 C CA . ARG A 1 184 ? 42.039 -10.757 6.676 1.00 45.29 181 ARG A CA 1
ATOM 1380 C C . ARG A 1 184 ? 40.761 -11.582 6.736 1.00 45.65 181 ARG A C 1
ATOM 1381 O O . ARG A 1 184 ? 40.797 -12.811 6.904 1.00 42.41 181 ARG A O 1
ATOM 1389 N N . VAL A 1 185 ? 39.619 -10.928 6.625 1.00 45.85 182 VAL A N 1
ATOM 1390 C CA . VAL A 1 185 ? 38.362 -11.641 6.863 1.00 45.33 182 VAL A CA 1
ATOM 1391 C C . VAL A 1 185 ? 37.871 -12.307 5.574 1.00 45.22 182 VAL A C 1
ATOM 1392 O O . VAL A 1 185 ? 37.386 -13.406 5.609 1.00 43.44 182 VAL A O 1
ATOM 1396 N N . TRP A 1 186 ? 38.019 -11.631 4.441 1.00 45.03 183 TRP A N 1
ATOM 1397 C CA . TRP A 1 186 ? 37.535 -12.158 3.161 1.00 45.53 183 TRP A CA 1
ATOM 1398 C C . TRP A 1 186 ? 38.645 -12.659 2.234 1.00 46.03 183 TRP A C 1
ATOM 1399 O O . TRP A 1 186 ? 38.372 -13.347 1.251 1.00 46.19 183 TRP A O 1
ATOM 1410 N N . GLY A 1 187 ? 39.894 -12.342 2.552 1.00 46.03 184 GLY A N 1
ATOM 1411 C CA . GLY A 1 187 ? 41.029 -12.943 1.887 1.00 45.43 184 GLY A CA 1
ATOM 1412 C C . GLY A 1 187 ? 41.758 -12.065 0.899 1.00 46.06 184 GLY A C 1
ATOM 1413 O O . GLY A 1 187 ? 42.960 -12.134 0.797 1.00 44.73 184 GLY A O 1
ATOM 1414 N N . ALA A 1 188 ? 41.005 -11.301 0.114 1.00 46.67 185 ALA A N 1
ATOM 1415 C CA . ALA A 1 188 ? 41.552 -10.466 -0.943 1.00 46.68 185 ALA A CA 1
ATOM 1416 C C . ALA A 1 188 ? 40.474 -9.461 -1.282 1.00 47.25 185 ALA A C 1
ATOM 1417 O O . ALA A 1 188 ? 39.291 -9.683 -0.962 1.00 46.62 185 ALA A O 1
ATOM 1419 N N . ASP A 1 189 ? 40.872 -8.350 -1.902 1.00 47.32 186 ASP A N 1
ATOM 1420 C CA . ASP A 1 189 ? 39.932 -7.301 -2.269 1.00 48.03 186 ASP A CA 1
ATOM 1421 C C . ASP A 1 189 ? 39.023 -7.789 -3.378 1.00 47.73 186 ASP A C 1
ATOM 1422 O O . ASP A 1 189 ? 39.417 -8.656 -4.168 1.00 48.34 186 ASP A O 1
ATOM 1427 N N . TYR A 1 190 ? 37.785 -7.292 -3.404 1.00 47.32 187 TYR A N 1
ATOM 1428 C CA . TYR A 1 190 ? 36.813 -7.712 -4.414 1.00 46.83 187 TYR A CA 1
ATOM 1429 C C . TYR A 1 190 ? 35.748 -6.663 -4.622 1.00 46.80 187 TYR A C 1
ATOM 1430 O O . TYR A 1 190 ? 35.563 -5.803 -3.786 1.00 46.28 187 TYR A O 1
ATOM 1439 N N . VAL A 1 191 ? 35.057 -6.743 -5.749 1.00 47.58 188 VAL A N 1
ATOM 1440 C CA . VAL A 1 191 ? 34.004 -5.785 -6.078 1.00 48.08 188 VAL A CA 1
ATOM 1441 C C . VAL A 1 191 ? 32.913 -5.814 -4.994 1.00 48.87 188 VAL A C 1
ATOM 1442 O O . VAL A 1 191 ? 32.371 -6.864 -4.680 1.00 48.39 188 VAL A O 1
ATOM 1446 N N . GLY A 1 192 ? 32.630 -4.652 -4.402 1.00 48.75 189 GLY A N 1
ATOM 1447 C CA . GLY A 1 192 ? 31.615 -4.546 -3.361 1.00 48.71 189 GLY A CA 1
ATOM 1448 C C . GLY A 1 192 ? 32.117 -4.854 -1.959 1.00 48.42 189 GLY A C 1
ATOM 1449 O O . GLY A 1 192 ? 31.329 -4.939 -1.040 1.00 49.16 189 GLY A O 1
ATOM 1450 N N . ASP A 1 193 ? 33.425 -4.982 -1.780 1.00 48.46 190 ASP A N 1
ATOM 1451 C CA . ASP A 1 193 ? 33.983 -5.331 -0.468 1.00 48.21 190 ASP A CA 1
ATOM 1452 C C . ASP A 1 193 ? 33.780 -4.302 0.628 1.00 47.61 190 ASP A C 1
ATOM 1453 O O . ASP A 1 193 ? 33.503 -4.669 1.746 1.00 47.28 190 ASP A O 1
ATOM 1458 N N . THR A 1 194 ? 33.894 -3.017 0.316 1.00 48.80 191 THR A N 1
ATOM 1459 C CA . THR A 1 194 ? 33.698 -1.940 1.306 1.00 49.49 191 THR A CA 1
ATOM 1460 C C . THR A 1 194 ? 32.304 -1.940 1.920 1.00 50.29 191 THR A C 1
ATOM 1461 O O . THR A 1 194 ? 32.148 -1.783 3.143 1.00 49.92 191 THR A O 1
ATOM 1465 N N . LYS A 1 195 ? 31.295 -2.164 1.083 1.00 50.70 192 LYS A N 1
ATOM 1466 C CA . LYS A 1 195 ? 29.922 -2.239 1.565 1.00 52.14 192 LYS A CA 1
ATOM 1467 C C . LYS A 1 195 ? 29.700 -3.465 2.452 1.00 51.34 192 LYS A C 1
ATOM 1468 O O . LYS A 1 195 ? 29.078 -3.371 3.510 1.00 50.80 192 LYS A O 1
ATOM 1474 N N . THR A 1 196 ? 30.223 -4.613 2.025 1.00 50.95 193 THR A N 1
ATOM 1475 C CA . THR A 1 196 ? 30.073 -5.848 2.786 1.00 49.95 193 THR A CA 1
ATOM 1476 C C . THR A 1 196 ? 30.733 -5.717 4.153 1.00 49.21 193 THR A C 1
ATOM 1477 O O . THR A 1 196 ? 30.179 -6.138 5.158 1.00 49.17 193 THR A O 1
ATOM 1481 N N . LEU A 1 197 ? 31.924 -5.141 4.180 1.00 48.42 194 LEU A N 1
ATOM 1482 C CA . LEU A 1 197 ? 32.605 -4.847 5.430 1.00 48.06 194 LEU A CA 1
ATOM 1483 C C . LEU A 1 197 ? 31.721 -4.038 6.358 1.00 47.97 194 LEU A C 1
ATOM 1484 O O . LEU A 1 197 ? 31.602 -4.344 7.509 1.00 48.49 194 LEU A O 1
ATOM 1489 N N . ASP A 1 198 ? 31.086 -3.005 5.842 1.00 49.00 195 ASP A N 1
ATOM 1490 C CA . ASP A 1 198 ? 30.223 -2.114 6.655 1.00 49.53 195 ASP A CA 1
ATOM 1491 C C . ASP A 1 198 ? 28.964 -2.824 7.170 1.00 49.34 195 ASP A C 1
ATOM 1492 O O . ASP A 1 198 ? 28.545 -2.675 8.332 1.00 49.14 195 ASP A O 1
ATOM 1497 N N . VAL A 1 199 ? 28.343 -3.611 6.309 1.00 49.52 196 VAL A N 1
ATOM 1498 C CA . VAL A 1 199 ? 27.232 -4.471 6.740 1.00 48.67 196 VAL A CA 1
ATOM 1499 C C . VAL A 1 199 ? 27.666 -5.376 7.902 1.00 48.61 196 VAL A C 1
ATOM 1500 O O . VAL A 1 199 ? 26.941 -5.537 8.894 1.00 48.89 196 VAL A O 1
ATOM 1504 N N . HIS A 1 200 ? 28.852 -5.960 7.796 1.00 47.86 197 HIS A N 1
ATOM 1505 C CA . HIS A 1 200 ? 29.349 -6.809 8.851 1.00 48.32 197 HIS A CA 1
ATOM 1506 C C . HIS A 1 200 ? 29.680 -6.050 10.116 1.00 48.40 197 HIS A C 1
ATOM 1507 O O . HIS A 1 200 ? 29.446 -6.532 11.206 1.00 48.20 197 HIS A O 1
ATOM 1514 N N . VAL A 1 201 ? 30.194 -4.839 9.984 1.00 48.83 198 VAL A N 1
ATOM 1515 C CA . VAL A 1 201 ? 30.475 -4.026 11.153 1.00 48.93 198 VAL A CA 1
ATOM 1516 C C . VAL A 1 201 ? 29.162 -3.653 11.862 1.00 50.24 198 VAL A C 1
ATOM 1517 O O . VAL A 1 201 ? 29.073 -3.702 13.100 1.00 50.01 198 VAL A O 1
ATOM 1521 N N . LYS A 1 202 ? 28.140 -3.308 11.080 1.00 50.99 199 LYS A N 1
ATOM 1522 C CA . LYS A 1 202 ? 26.819 -2.983 11.630 1.00 52.02 199 LYS A CA 1
ATOM 1523 C C . LYS A 1 202 ? 26.184 -4.190 12.308 1.00 51.36 199 LYS A C 1
ATOM 1524 O O . LYS A 1 202 ? 25.572 -4.035 13.342 1.00 51.18 199 LYS A O 1
ATOM 1530 N N . ARG A 1 203 ? 26.349 -5.389 11.745 1.00 51.07 200 ARG A N 1
ATOM 1531 C CA . ARG A 1 203 ? 25.821 -6.587 12.391 1.00 51.11 200 ARG A CA 1
ATOM 1532 C C . ARG A 1 203 ? 26.501 -6.803 13.733 1.00 50.79 200 ARG A C 1
ATOM 1533 O O . ARG A 1 203 ? 25.830 -7.095 14.696 1.00 51.03 200 ARG A O 1
ATOM 1541 N N . LEU A 1 204 ? 27.825 -6.647 13.807 1.00 50.91 201 LEU A N 1
ATOM 1542 C CA . LEU A 1 204 ? 28.534 -6.736 15.094 1.00 51.31 201 LEU A CA 1
ATOM 1543 C C . LEU A 1 204 ? 28.017 -5.693 16.072 1.00 51.61 201 LEU A C 1
ATOM 1544 O O . LEU A 1 204 ? 27.880 -5.962 17.262 1.00 50.68 201 LEU A O 1
ATOM 1549 N N . ARG A 1 205 ? 27.750 -4.496 15.577 1.00 52.81 202 ARG A N 1
ATOM 1550 C CA . ARG A 1 205 ? 27.303 -3.418 16.446 1.00 53.51 202 ARG A CA 1
ATOM 1551 C C . ARG A 1 205 ? 26.009 -3.774 17.141 1.00 54.46 202 ARG A C 1
ATOM 1552 O O . ARG A 1 205 ? 25.879 -3.550 18.337 1.00 55.29 202 ARG A O 1
ATOM 1560 N N . SER A 1 206 ? 25.074 -4.375 16.406 1.00 55.29 203 SER A N 1
ATOM 1561 C CA . SER A 1 206 ? 23.785 -4.795 16.971 1.00 55.56 203 SER A CA 1
ATOM 1562 C C . SER A 1 206 ? 23.908 -5.891 18.045 1.00 56.03 203 SER A C 1
ATOM 1563 O O . SER A 1 206 ? 22.974 -6.122 18.804 1.00 56.50 203 SER A O 1
ATOM 1566 N N . LYS A 1 207 ? 25.056 -6.556 18.111 1.00 56.62 204 LYS A N 1
ATOM 1567 C CA . LYS A 1 207 ? 25.306 -7.587 19.113 1.00 57.38 204 LYS A CA 1
ATOM 1568 C C . LYS A 1 207 ? 26.189 -7.130 20.281 1.00 58.48 204 LYS A C 1
ATOM 1569 O O . LYS A 1 207 ? 26.177 -7.744 21.341 1.00 58.17 204 LYS A O 1
ATOM 1575 N N . ILE A 1 208 ? 26.946 -6.054 20.087 1.00 60.02 205 ILE A N 1
ATOM 1576 C CA . ILE A 1 208 ? 28.002 -5.643 21.024 1.00 61.05 205 ILE A CA 1
ATOM 1577 C C . ILE A 1 208 ? 27.740 -4.299 21.737 1.00 61.62 205 ILE A C 1
ATOM 1578 O O . ILE A 1 208 ? 28.350 -4.005 22.768 1.00 61.09 205 ILE A O 1
ATOM 1583 N N . GLU A 1 209 ? 26.810 -3.514 21.201 1.00 62.74 206 GLU A N 1
ATOM 1584 C CA . GLU A 1 209 ? 26.690 -2.096 21.524 1.00 64.05 206 GLU A CA 1
ATOM 1585 C C . GLU A 1 209 ? 25.409 -1.798 22.302 1.00 64.99 206 GLU A C 1
ATOM 1586 O O . GLU A 1 209 ? 24.362 -2.391 22.032 1.00 64.84 206 GLU A O 1
ATOM 1592 N N . ALA A 1 210 ? 25.490 -0.868 23.253 1.00 66.14 207 ALA A N 1
ATOM 1593 C CA . ALA A 1 210 ? 24.320 -0.472 24.051 1.00 67.03 207 ALA A CA 1
ATOM 1594 C C . ALA A 1 210 ? 23.252 0.135 23.140 1.00 67.65 207 ALA A C 1
ATOM 1595 O O . ALA A 1 210 ? 22.084 -0.269 23.168 1.00 67.88 207 ALA A O 1
ATOM 1597 N N . ASP A 1 211 ? 23.672 1.106 22.338 1.00 68.06 208 ASP A N 1
ATOM 1598 C CA . ASP A 1 211 ? 22.835 1.678 21.299 1.00 68.54 208 ASP A CA 1
ATOM 1599 C C . ASP A 1 211 ? 23.588 1.523 19.974 1.00 68.55 208 ASP A C 1
ATOM 1600 O O . ASP A 1 211 ? 24.563 2.234 19.735 1.00 68.05 208 ASP A O 1
ATOM 1605 N N . PRO A 1 212 ? 23.159 0.559 19.136 1.00 69.02 209 PRO A N 1
ATOM 1606 C CA . PRO A 1 212 ? 23.613 0.422 17.755 1.00 69.61 209 PRO A CA 1
ATOM 1607 C C . PRO A 1 212 ? 22.944 1.463 16.852 1.00 70.07 209 PRO A C 1
ATOM 1608 O O . PRO A 1 212 ? 22.071 1.145 16.042 1.00 70.77 209 PRO A O 1
ATOM 1612 N N . ALA A 1 213 ? 23.359 2.710 17.013 1.00 70.07 210 ALA A N 1
ATOM 1613 C CA . ALA A 1 213 ? 22.782 3.830 16.281 1.00 69.67 210 ALA A CA 1
ATOM 1614 C C . ALA A 1 213 ? 23.737 4.997 16.458 1.00 69.40 210 ALA A C 1
ATOM 1615 O O . ALA A 1 213 ? 24.132 5.648 15.485 1.00 69.39 210 ALA A O 1
ATOM 1617 N N . ASN A 1 214 ? 24.081 5.261 17.720 1.00 68.75 211 ASN A N 1
ATOM 1618 C CA . ASN A 1 214 ? 25.310 5.966 18.048 1.00 68.11 211 ASN A CA 1
ATOM 1619 C C . ASN A 1 214 ? 26.255 4.983 18.783 1.00 66.86 211 ASN A C 1
ATOM 1620 O O . ASN A 1 214 ? 26.164 4.799 19.999 1.00 66.35 211 ASN A O 1
ATOM 1625 N N . PRO A 1 215 ? 27.135 4.298 18.015 1.00 65.50 212 PRO A N 1
ATOM 1626 C CA . PRO A 1 215 ? 28.101 3.371 18.596 1.00 64.32 212 PRO A CA 1
ATOM 1627 C C . PRO A 1 215 ? 29.272 4.071 19.283 1.00 62.96 212 PRO A C 1
ATOM 1628 O O . PRO A 1 215 ? 29.744 5.106 18.818 1.00 62.77 212 PRO A O 1
ATOM 1632 N N . VAL A 1 216 ? 29.725 3.483 20.382 1.00 61.78 213 VAL A N 1
ATOM 1633 C CA . VAL A 1 216 ? 30.774 4.047 21.229 1.00 60.89 213 VAL A CA 1
ATOM 1634 C C . VAL A 1 216 ? 31.938 3.068 21.505 1.00 59.92 213 VAL A C 1
ATOM 1635 O O . VAL A 1 216 ? 32.908 3.422 22.175 1.00 59.89 213 VAL A O 1
ATOM 1639 N N . HIS A 1 217 ? 31.830 1.840 21.009 1.00 58.47 214 HIS A N 1
ATOM 1640 C CA . HIS A 1 217 ? 32.855 0.835 21.213 1.00 57.75 214 HIS A CA 1
ATOM 1641 C C . HIS A 1 217 ? 33.468 0.499 19.857 1.00 55.68 214 HIS A C 1
ATOM 1642 O O . HIS A 1 217 ? 34.644 0.722 19.656 1.00 55.68 214 HIS A O 1
ATOM 1649 N N . LEU A 1 218 ? 32.657 -0.020 18.941 1.00 53.98 215 LEU A N 1
ATOM 1650 C CA . LEU A 1 218 ? 33.087 -0.281 17.579 1.00 53.59 215 LEU A CA 1
ATOM 1651 C C . LEU A 1 218 ? 32.784 0.978 16.789 1.00 52.37 215 LEU A C 1
ATOM 1652 O O . LEU A 1 218 ? 31.661 1.182 16.341 1.00 51.77 215 LEU A O 1
ATOM 1657 N N . VAL A 1 219 ? 33.785 1.838 16.651 1.00 51.38 216 VAL A N 1
ATOM 1658 C CA . VAL A 1 219 ? 33.604 3.116 15.960 1.00 50.78 216 VAL A CA 1
ATOM 1659 C C . VAL A 1 219 ? 34.228 3.149 14.554 1.00 50.51 216 VAL A C 1
ATOM 1660 O O . VAL A 1 219 ? 35.199 2.441 14.266 1.00 50.77 216 VAL A O 1
ATOM 1664 N N . THR A 1 220 ? 33.632 3.958 13.689 1.00 49.98 217 THR A N 1
ATOM 1665 C CA . THR A 1 220 ? 34.162 4.250 12.392 1.00 50.81 217 THR A CA 1
ATOM 1666 C C . THR A 1 220 ? 35.174 5.376 12.548 1.00 51.41 217 THR A C 1
ATOM 1667 O O . THR A 1 220 ? 34.891 6.351 13.228 1.00 50.86 217 THR A O 1
ATOM 1671 N N . VAL A 1 221 ? 36.343 5.239 11.919 1.00 51.09 218 VAL A N 1
ATOM 1672 C CA . VAL A 1 221 ? 37.307 6.329 11.836 1.00 51.10 218 VAL A CA 1
ATOM 1673 C C . VAL A 1 221 ? 37.347 6.868 10.403 1.00 50.60 218 VAL A C 1
ATOM 1674 O O . VAL A 1 221 ? 37.956 6.279 9.521 1.00 50.55 218 VAL A O 1
ATOM 1678 N N . ARG A 1 222 ? 36.666 7.980 10.172 1.00 50.54 219 ARG A N 1
ATOM 1679 C CA . ARG A 1 222 ? 36.411 8.457 8.823 1.00 50.90 219 ARG A CA 1
ATOM 1680 C C . ARG A 1 222 ? 37.720 8.682 8.057 1.00 50.79 219 ARG A C 1
ATOM 1681 O O . ARG A 1 222 ? 38.636 9.340 8.569 1.00 50.21 219 ARG A O 1
ATOM 1689 N N . GLY A 1 223 ? 37.794 8.145 6.836 1.00 50.23 220 GLY A N 1
ATOM 1690 C CA . GLY A 1 223 ? 39.000 8.256 5.994 1.00 50.16 220 GLY A CA 1
ATOM 1691 C C . GLY A 1 223 ? 40.045 7.156 6.226 1.00 50.68 220 GLY A C 1
ATOM 1692 O O . GLY A 1 223 ? 41.010 7.026 5.452 1.00 49.11 220 GLY A O 1
ATOM 1693 N N . LEU A 1 224 ? 39.853 6.358 7.279 1.00 52.03 221 LEU A N 1
ATOM 1694 C CA . LEU A 1 224 ? 40.861 5.379 7.735 1.00 53.95 221 LEU A CA 1
ATOM 1695 C C . LEU A 1 224 ? 40.272 3.947 7.768 1.00 53.99 221 LEU A C 1
ATOM 1696 O O . LEU A 1 224 ? 40.560 3.048 6.903 1.00 57.87 221 LEU A O 1
ATOM 1701 N N . GLY A 1 225 ? 39.374 3.724 8.710 1.00 52.68 222 GLY A N 1
ATOM 1702 C CA . GLY A 1 225 ? 38.700 2.420 8.802 1.00 51.38 222 GLY A CA 1
ATOM 1703 C C . GLY A 1 225 ? 37.815 2.309 10.024 1.00 50.21 222 GLY A C 1
ATOM 1704 O O . GLY A 1 225 ? 36.997 3.182 10.264 1.00 50.28 222 GLY A O 1
ATOM 1705 N N . TYR A 1 226 ? 38.011 1.254 10.803 1.00 49.53 223 TYR A N 1
ATOM 1706 C CA . TYR A 1 226 ? 37.275 1.017 12.046 1.00 49.56 223 TYR A CA 1
ATOM 1707 C C . TYR A 1 226 ? 38.225 0.692 13.201 1.00 50.01 223 TYR A C 1
ATOM 1708 O O . TYR A 1 226 ? 39.338 0.195 12.986 1.00 49.25 223 TYR A O 1
ATOM 1717 N N . LYS A 1 227 ? 37.755 0.943 14.426 1.00 50.85 224 LYS A N 1
ATOM 1718 C CA . LYS A 1 227 ? 38.520 0.718 15.647 1.00 52.02 224 LYS A CA 1
ATOM 1719 C C . LYS A 1 227 ? 37.597 0.165 16.744 1.00 53.06 224 LYS A C 1
ATOM 1720 O O . LYS A 1 227 ? 36.442 0.554 16.833 1.00 53.41 224 LYS A O 1
ATOM 1726 N N . LEU A 1 228 ? 38.097 -0.759 17.557 1.00 54.41 225 LEU A N 1
ATOM 1727 C CA . LEU A 1 228 ? 37.438 -1.110 18.827 1.00 56.20 225 LEU A CA 1
ATOM 1728 C C . LEU A 1 228 ? 38.191 -0.361 19.913 1.00 57.69 225 LEU A C 1
ATOM 1729 O O . LEU A 1 228 ? 39.394 -0.539 20.056 1.00 58.00 225 LEU A O 1
ATOM 1734 N N . GLU A 1 229 ? 37.500 0.469 20.677 1.00 59.77 226 GLU A N 1
ATOM 1735 C CA . GLU A 1 229 ? 38.160 1.224 21.752 1.00 61.78 226 GLU A CA 1
ATOM 1736 C C . GLU A 1 229 ? 38.474 0.365 22.989 1.00 62.70 226 GLU A C 1
ATOM 1737 O O . GLU A 1 229 ? 37.911 -0.705 23.239 1.00 63.39 226 GLU A O 1
#

Organism: Mycobacterium tuberculosis (strain ATCC 25618 / H37Rv) (NCBI:txid83332)

GO terms:
  GO:0003677 DNA binding (F, IDA)
  GO:0006355 regulation of DNA-templated transcription (P, IDA)
  GO:0016036 cellular response to phosphate starvation (P, IDA)
  GO:0000160 phosphorelay signal transduction system (P, IDA)

InterPro domains:
  IPR001789 Signal transduction response regulator, receiver domain [PF00072] (4-113)
  IPR001789 Signal transduction response regulator, receiver domain [PS50110] (3-116)
  IPR001789 Signal transduction response regulator, receiver domain [SM00448] (2-112)
  IPR001867 OmpR/PhoB-type DNA-binding domain [PF00486] (150-225)
  IPR001867 OmpR/PhoB-type DNA-binding domain [PS51755] (128-227)
  IPR001867 OmpR/PhoB-type DNA-binding domain [SM00862] (149-225)
  IPR001867 OmpR/PhoB-type DNA-binding domain [cd00383] (136-225)
  IPR011006 CheY-like superfamily [SSF52172] (2-119)
  IPR016032 Signal transduction response regulator, C-terminal effector [SSF46894] (124-226)
  IPR036388 Winged helix-like DNA-binding domain superfamily [G3DSA:1.10.10.10] (120-227)
  IPR039420 Transcriptional regulatory protein WalR-like [PTHR48111] (1-225)

Foldseek 3Di:
DAEEEEADQDCVVQVVVCVVCVVVPYHYDYDHALVVSVVVCVVPNHQEYEFEQQHPDDGSVNSVVVSCVVDVRHHYHYDYDQVRVCVVCCVPPVDNHDDDPPDDPQVVLLVVVCVVQVFQAQPTPPGHAWFDAQQWIGDSNVGWIASVHTFDDPDQLLSQLVVVQRVVAPDFDFLQRSCCNSRNHDDPCSSVVVVVSLLVVCVRRAPDSVPGDAFDADPPGGTHGD

Sequence (226 aa):
ATSVLIVEDEESLADPLAFLLRKEGFEATVVTDGPAALAEFDRAGADIVLLDLMLPGMSGTDVCKQLRARSSVPVIMVTARDSEIDKVVGLELGADDYVTKPYSARRELIARIRAVLRRGGDDDSEMSDGVLESGPVRMDVERHVVSVNGDTITLPLKEFDLLEYLMRNSGRVLTRGQLIDRVWGADYVGDTKTLDVHVKRLRSKIEADPANPVHLVTVRGLGYKLE

CATH classification: 3.40.50.2300 (+2 more: 6.10.250.690, 1.10.10.10)

Solvent-accessible surface area: 13097 Å² total; per-residue (Å²): 102,56,22,4,3,3,0,18,59,52,116,97,92,1,72,75,68,0,138,95,26,130,133,107,52,80,94,10,50,38,18,74,42,0,74,38,0,15,64,21,20,95,184,62,28,14,64,41,0,30,0,2,20,31,13,88,78,63,26,0,34,67,0,32,133,71,0,98,90,100,33,102,118,4,78,29,109,81,60,48,118,124,61,15,36,44,110,11,15,30,142,91,139,63,38,148,48,100,55,97,175,140,88,64,70,104,41,72,69,9,89,94,90,25,110,133,53,181,37,42,47,26,78,8,66,196,35,112,32,64,19,110,8,60,61,0,113,0,36,7,110,173,90,50,8,21,28,131,48,122,24,131,94,17,60,106,39,4,5,36,0,0,11,25,0,8,34,25,43,41,143,56,9,56,139,27,82,0,2,40,28,1,28,0,22,81,55,156,44,17,67,150,40,0,47,46,22,0,128,114,0,24,73,48,9,18,109,70,66,87,99,40,107,18,0,31,66,35,228,82,99,10,15,47,0,97

Radius of gyration: 24.19 Å; Cα contacts (8 Å, |Δi|>4): 342; chains: 1; bounding box: 43×72×37 Å